Protein 2X9A (pdb70)

B-factor: mean 59.41, std 15.02, range [29.58, 120.72]

Foldseek 3Di:
DWFVVQQPDDKDWFKAFQWDDDPHWIWHDDPQFIWTFDDDWDADPVRRMITGIIGTGTGDD/DVVLLVVLVVQLVVLLVVQQPPLQVQAPWKWKKKFAADLQQATPDMGTPDIDPVNSVSSVRSNNPGDRHRRPDVVSCVVRRIDMDMRHGD/DWFVVQQPDDKDWFKDFQWDDDDPWIWHDDPQFIWTFDDDWDADPVRRMITGIIGTGTGHD/DVVLLVVLVVQLVVQLVVQQPPLCVQAPWKWKKKFAADQQGQTPDMGTDDIDPVNSVSSVRSNNRGDRGHRPDVVSCVVRRIDMDMRHGD

Radius of gyration: 19.0 Å; Cα contacts (8 Å, |Δi|>4): 738; chains: 4; bounding box: 44×40×50 Å

Structure (mmCIF, N/CA/C/O backbone):
data_2X9A
#
_entry.id   2X9A
#
_cell.length_a   94.515
_cell.length_b   94.515
_cell.length_c   132.111
_cell.angle_alpha   90.00
_cell.angle_beta   90.00
_cell.angle_gamma   120.00
#
_symmetry.space_group_name_H-M   'H 3'
#
loop_
_entity.id
_entity.type
_entity.pdbx_description
1 polymer 'ATTACHMENT PROTEIN G3P'
2 polymer 'MEMBRANE SPANNING PROTEIN, REQUIRED FOR OUTER MEMBRANE INTEGRITY'
3 water water
#
loop_
_atom_site.group_PDB
_atom_site.id
_atom_site.type_symbol
_atom_site.label_atom_id
_atom_site.label_alt_id
_atom_site.label_comp_id
_atom_site.label_asym_id
_atom_site.label_entity_id
_atom_site.label_seq_id
_atom_site.pdbx_PDB_ins_code
_atom_site.Cartn_x
_atom_site.Cartn_y
_atom_site.Cartn_z
_atom_site.occupancy
_atom_site.B_iso_or_equiv
_atom_site.auth_seq_id
_atom_site.auth_comp_id
_atom_site.auth_asym_id
_atom_site.auth_atom_id
_atom_site.pdbx_PDB_model_num
ATOM 1 N N . THR A 1 2 ? 10.763 8.229 1.678 1.00 90.79 2 THR A N 1
ATOM 2 C CA . THR A 1 2 ? 10.810 6.868 1.152 1.00 86.54 2 THR A CA 1
ATOM 3 C C . THR A 1 2 ? 10.537 5.840 2.253 1.00 81.29 2 THR A C 1
ATOM 4 O O . THR A 1 2 ? 11.286 5.747 3.222 1.00 83.49 2 THR A O 1
ATOM 8 N N . THR A 1 3 ? 9.463 5.071 2.103 1.00 73.18 3 THR A N 1
ATOM 9 C CA . THR A 1 3 ? 9.043 4.151 3.155 1.00 67.43 3 THR A CA 1
ATOM 10 C C . THR A 1 3 ? 9.827 2.857 3.095 1.00 69.37 3 THR A C 1
ATOM 11 O O . THR A 1 3 ? 10.563 2.605 2.137 1.00 69.75 3 THR A O 1
ATOM 15 N N . ASP A 1 4 ? 9.655 2.033 4.123 1.00 62.84 4 ASP A N 1
ATOM 16 C CA . ASP A 1 4 ? 10.173 0.680 4.094 1.00 64.98 4 ASP A CA 1
ATOM 17 C C . ASP A 1 4 ? 9.598 -0.064 2.894 1.00 65.01 4 ASP A C 1
ATOM 18 O O . ASP A 1 4 ? 10.328 -0.577 2.049 1.00 67.46 4 ASP A O 1
ATOM 23 N N . ALA A 1 5 ? 8.276 -0.103 2.824 1.00 65.18 5 ALA A N 1
ATOM 24 C CA . ALA A 1 5 ? 7.592 -0.863 1.793 1.00 68.61 5 ALA A CA 1
ATOM 25 C C . ALA A 1 5 ? 8.083 -0.478 0.407 1.00 69.75 5 ALA A C 1
ATOM 26 O O . ALA A 1 5 ? 8.266 -1.340 -0.455 1.00 71.27 5 ALA A O 1
ATOM 28 N N . GLU A 1 6 ? 8.299 0.813 0.194 1.00 64.77 6 GLU A N 1
ATOM 29 C CA . GLU A 1 6 ? 8.834 1.267 -1.080 1.00 70.49 6 GLU A CA 1
ATOM 30 C C . GLU A 1 6 ? 10.226 0.697 -1.309 1.00 68.54 6 GLU A C 1
ATOM 31 O O . GLU A 1 6 ? 10.515 0.187 -2.394 1.00 63.62 6 GLU A O 1
ATOM 37 N N . CYS A 1 7 ? 11.077 0.779 -0.287 1.00 63.67 7 CYS A N 1
ATOM 38 C CA . CYS A 1 7 ? 12.422 0.215 -0.371 1.00 62.76 7 CYS A CA 1
ATOM 39 C C . CYS A 1 7 ? 12.385 -1.262 -0.735 1.00 62.00 7 CYS A C 1
ATOM 40 O O . CYS A 1 7 ? 13.058 -1.696 -1.674 1.00 57.93 7 CYS A O 1
ATOM 43 N N . LEU A 1 8 ? 11.609 -2.032 0.026 1.00 59.30 8 LEU A N 1
ATOM 44 C CA . LEU A 1 8 ? 11.471 -3.463 -0.231 1.00 60.51 8 LEU A CA 1
ATOM 45 C C . LEU A 1 8 ? 11.153 -3.764 -1.703 1.00 65.94 8 LEU A C 1
ATOM 46 O O . LEU A 1 8 ? 11.615 -4.762 -2.261 1.00 64.30 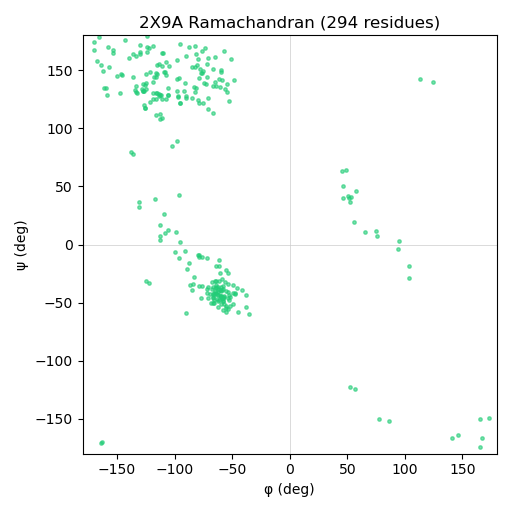8 LEU A O 1
ATOM 51 N N . SER A 1 9 ? 10.377 -2.889 -2.330 1.00 49.34 9 SER A N 1
ATOM 52 C CA . SER A 1 9 ? 9.948 -3.106 -3.699 1.00 64.18 9 SER A CA 1
ATOM 53 C C . SER A 1 9 ? 11.018 -2.767 -4.746 1.00 62.52 9 SER A C 1
ATOM 54 O O . SER A 1 9 ? 10.838 -3.077 -5.919 1.00 63.35 9 SER A O 1
ATOM 57 N N . LYS A 1 10 ? 12.108 -2.114 -4.346 1.00 55.54 10 LYS A N 1
ATOM 58 C CA . LYS A 1 10 ? 13.216 -1.889 -5.282 1.00 65.70 10 LYS A CA 1
ATOM 59 C C . LYS A 1 10 ? 13.968 -3.197 -5.567 1.00 63.60 10 LYS A C 1
ATOM 60 O O . LYS A 1 10 ? 13.921 -4.130 -4.763 1.00 65.58 10 LYS A O 1
ATOM 66 N N . PRO A 1 11 ? 14.644 -3.282 -6.728 1.00 63.51 11 PRO A N 1
ATOM 67 C CA . PRO A 1 11 ? 15.314 -4.532 -7.116 1.00 56.07 11 PRO A CA 1
ATOM 68 C C . PRO A 1 11 ? 16.636 -4.735 -6.392 1.00 58.47 11 PRO A C 1
ATOM 69 O O . PRO A 1 11 ? 17.306 -3.773 -6.010 1.00 57.87 11 PRO A O 1
ATOM 73 N N . ALA A 1 12 ? 16.989 -6.001 -6.210 1.00 53.10 12 ALA A N 1
ATOM 74 C CA . ALA A 1 12 ? 18.277 -6.400 -5.693 1.00 43.46 12 ALA A CA 1
ATOM 75 C C . ALA A 1 12 ? 19.282 -6.322 -6.834 1.00 48.51 12 ALA A C 1
ATOM 76 O O . ALA A 1 12 ? 18.896 -6.338 -7.998 1.00 50.85 12 ALA A O 1
ATOM 78 N N . PHE A 1 13 ? 20.569 -6.245 -6.509 1.00 46.55 13 PHE A N 1
ATOM 79 C CA . PHE A 1 13 ? 21.594 -6.149 -7.546 1.00 48.26 13 PHE A CA 1
ATOM 80 C C . PHE A 1 13 ? 22.935 -6.713 -7.081 1.00 48.12 13 PHE A C 1
ATOM 81 O O . PHE A 1 13 ? 23.154 -6.924 -5.890 1.00 53.56 13 PHE A O 1
ATOM 89 N N . ASP A 1 14 ? 23.825 -6.965 -8.031 1.00 43.71 14 ASP A N 1
ATOM 90 C CA . ASP A 1 14 ? 25.179 -7.401 -7.715 1.00 52.20 14 ASP A CA 1
ATOM 91 C C . ASP A 1 14 ? 26.134 -6.245 -7.985 1.00 53.37 14 ASP A C 1
ATOM 92 O O . ASP A 1 14 ? 26.143 -5.698 -9.087 1.00 54.81 14 ASP A O 1
ATOM 97 N N . GLY A 1 15 ? 26.928 -5.854 -6.991 1.00 42.91 15 GLY A N 1
ATOM 98 C CA . GLY A 1 15 ? 27.825 -4.731 -7.196 1.00 38.92 15 GLY A CA 1
ATOM 99 C C . GLY A 1 15 ? 28.382 -4.196 -5.903 1.00 51.97 15 GLY A C 1
ATOM 100 O O . GLY A 1 15 ? 28.153 -4.772 -4.839 1.00 55.50 15 GLY A O 1
ATOM 101 N N . THR A 1 16 ? 29.111 -3.087 -5.996 1.00 48.94 16 THR A N 1
ATOM 102 C CA . THR A 1 16 ? 29.791 -2.534 -4.833 1.00 45.82 16 THR A CA 1
ATOM 103 C C . THR A 1 16 ? 28.979 -1.422 -4.181 1.00 51.77 16 THR A C 1
ATOM 104 O O . THR A 1 16 ? 28.558 -0.473 -4.848 1.00 57.34 16 THR A O 1
ATOM 108 N N . LEU A 1 17 ? 28.746 -1.544 -2.880 1.00 41.05 17 LEU A N 1
ATOM 109 C CA . LEU A 1 17 ? 28.310 -0.386 -2.105 1.00 44.96 17 LEU A CA 1
ATOM 110 C C . LEU A 1 17 ? 29.453 -0.020 -1.183 1.00 50.20 17 LEU A C 1
ATOM 111 O O . LEU A 1 17 ? 30.282 -0.874 -0.824 1.00 50.63 17 LEU A O 1
ATOM 116 N N . SER A 1 18 ? 29.525 1.246 -0.806 1.00 45.31 18 SER A N 1
ATOM 117 C CA . SER A 1 18 ? 30.587 1.629 0.096 1.00 54.47 18 SER A CA 1
ATOM 118 C C . SER A 1 18 ? 29.990 2.280 1.317 1.00 50.43 18 SER A C 1
ATOM 119 O O . SER A 1 18 ? 28.771 2.390 1.415 1.00 50.15 18 SER A O 1
ATOM 122 N N . ASN A 1 19 ? 30.849 2.671 2.255 1.00 50.57 19 ASN A N 1
ATOM 123 C CA . ASN A 1 19 ? 30.421 3.082 3.591 1.00 48.34 19 ASN A CA 1
ATOM 124 C C . ASN A 1 19 ? 29.520 2.032 4.209 1.00 47.61 19 ASN A C 1
ATOM 125 O O . ASN A 1 19 ? 28.516 2.342 4.850 1.00 45.30 19 ASN A O 1
ATOM 130 N N . VAL A 1 20 ? 29.902 0.782 3.982 1.00 42.84 20 VAL A N 1
ATOM 131 C CA . VAL A 1 20 ? 29.246 -0.376 4.537 1.00 41.02 20 VAL A CA 1
ATOM 132 C C . VAL A 1 20 ? 29.558 -0.496 6.018 1.00 43.14 20 VAL A C 1
ATOM 133 O O . VAL A 1 20 ? 30.698 -0.300 6.429 1.00 41.44 20 VAL A O 1
ATOM 137 N N . TRP A 1 21 ? 28.553 -0.828 6.818 1.00 44.21 21 TRP A N 1
ATOM 138 C CA . TRP A 1 21 ? 28.757 -0.992 8.248 1.00 45.13 21 TRP A CA 1
ATOM 139 C C . TRP A 1 21 ? 28.295 -2.376 8.646 1.00 49.76 21 TRP A C 1
ATOM 140 O O . TRP A 1 21 ? 27.681 -3.088 7.857 1.00 52.69 21 TRP A O 1
ATOM 151 N N . LYS A 1 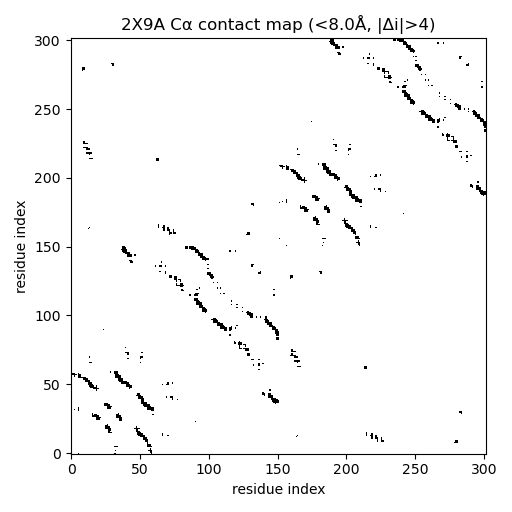22 ? 28.596 -2.758 9.878 1.00 50.46 22 LYS A N 1
ATOM 152 C CA . LYS A 1 22 ? 28.319 -4.104 10.330 1.00 42.71 22 LYS A CA 1
ATOM 153 C C . LYS A 1 22 ? 27.459 -4.057 11.600 1.00 47.18 22 LYS A C 1
ATOM 154 O O . LYS A 1 22 ? 27.717 -3.263 12.504 1.00 50.92 22 LYS A O 1
ATOM 160 N N . GLU A 1 23 ? 26.410 -4.879 11.623 1.00 43.37 23 GLU A N 1
ATOM 161 C CA . GLU A 1 23 ? 25.582 -5.120 12.801 1.00 47.28 23 GLU A CA 1
ATOM 162 C C . GLU A 1 23 ? 25.578 -6.627 12.956 1.00 53.55 23 GLU A C 1
ATOM 163 O O . GLU A 1 23 ? 25.154 -7.353 12.052 1.00 62.53 23 GLU A O 1
ATOM 169 N N . GLY A 1 24 ? 26.065 -7.107 14.087 1.00 50.57 24 GLY A N 1
ATOM 170 C CA . GLY A 1 24 ? 26.186 -8.534 14.298 1.00 54.87 24 GLY A CA 1
ATOM 171 C C . GLY A 1 24 ? 27.019 -9.164 13.208 1.00 58.49 24 GLY A C 1
ATOM 172 O O . GLY A 1 24 ? 28.142 -8.741 12.984 1.00 64.33 24 GLY A O 1
ATOM 173 N N . ASP A 1 25 ? 26.462 -10.163 12.530 1.00 65.77 25 ASP A N 1
ATOM 174 C CA . ASP A 1 25 ? 27.163 -10.897 11.480 1.00 66.70 25 ASP A CA 1
ATOM 175 C C . ASP A 1 25 ? 27.011 -10.224 10.143 1.00 66.80 25 ASP A C 1
ATOM 176 O O . ASP A 1 25 ? 27.745 -10.529 9.201 1.00 79.62 25 ASP A O 1
ATOM 181 N N . SER A 1 26 ? 26.046 -9.319 10.056 1.00 58.58 26 SER A N 1
ATOM 182 C CA . SER A 1 26 ? 25.582 -8.845 8.766 1.00 57.27 26 SER A CA 1
ATOM 183 C C . SER A 1 26 ? 26.071 -7.451 8.413 1.00 52.33 26 SER A C 1
ATOM 184 O O . SER A 1 26 ? 26.346 -6.641 9.290 1.00 61.83 26 SER A O 1
ATOM 187 N N . ARG A 1 27 ? 26.161 -7.184 7.115 1.00 46.59 27 ARG A N 1
ATOM 188 C CA . ARG A 1 27 ? 26.612 -5.890 6.605 1.00 48.17 27 ARG A CA 1
ATOM 189 C C . ARG A 1 27 ? 25.515 -5.157 5.824 1.00 45.10 27 ARG A C 1
ATOM 190 O O . ARG A 1 27 ? 24.713 -5.780 5.120 1.00 39.55 27 ARG A O 1
ATOM 198 N N . TYR A 1 28 ? 25.504 -3.830 5.960 1.00 40.12 28 TYR A N 1
ATOM 199 C CA . TYR A 1 28 ? 24.468 -2.966 5.405 1.00 41.15 28 TYR A CA 1
ATOM 200 C C . TYR A 1 28 ? 25.117 -1.740 4.766 1.00 47.53 28 TYR A C 1
ATOM 201 O O . TYR A 1 28 ? 26.290 -1.450 5.015 1.00 46.90 28 TYR A O 1
ATOM 210 N N . ALA A 1 29 ? 24.358 -1.021 3.944 1.00 43.20 29 ALA A N 1
ATOM 211 C CA . ALA A 1 29 ? 24.864 0.191 3.307 1.00 39.61 29 ALA A CA 1
ATOM 212 C C . ALA A 1 29 ? 23.705 1.019 2.801 1.00 42.54 29 ALA A C 1
ATOM 213 O O . ALA A 1 29 ? 22.658 0.468 2.455 1.00 45.70 29 ALA A O 1
ATOM 215 N N . ASN A 1 30 ? 23.879 2.340 2.779 1.00 38.59 30 ASN A N 1
ATOM 216 C CA . ASN A 1 30 ? 22.837 3.242 2.296 1.00 39.48 30 ASN A CA 1
ATOM 217 C C . ASN A 1 30 ? 22.857 3.379 0.789 1.00 44.88 30 ASN A C 1
ATOM 218 O O . ASN A 1 30 ? 23.916 3.532 0.194 1.00 46.40 30 ASN A O 1
ATOM 223 N N . PHE A 1 31 ? 21.679 3.318 0.175 1.00 46.19 31 PHE A N 1
ATOM 224 C CA . PHE A 1 31 ? 21.565 3.463 -1.268 1.00 43.79 31 PHE A CA 1
ATOM 225 C C . PHE A 1 31 ? 20.123 3.805 -1.609 1.00 48.25 31 PHE A C 1
ATOM 226 O O . PHE A 1 31 ? 19.191 3.197 -1.069 1.00 40.07 31 PHE A O 1
ATOM 234 N N . GLU A 1 32 ? 19.935 4.786 -2.489 1.00 54.08 32 GLU A N 1
ATOM 235 C CA . GLU A 1 32 ? 18.584 5.182 -2.897 1.00 54.59 32 GLU A CA 1
ATOM 236 C C . GLU A 1 32 ? 17.642 5.344 -1.697 1.00 56.07 32 GLU A C 1
ATOM 237 O O . GLU A 1 32 ? 16.548 4.783 -1.677 1.00 57.49 32 GLU A O 1
ATOM 243 N N . ASN A 1 33 ? 18.083 6.106 -0.699 1.00 60.91 33 ASN A N 1
ATOM 244 C CA . ASN A 1 33 ? 17.284 6.374 0.506 1.00 65.96 33 ASN A CA 1
ATOM 245 C C . ASN A 1 33 ? 16.838 5.107 1.225 1.00 61.02 33 ASN A C 1
ATOM 246 O O . ASN A 1 33 ? 15.897 5.123 2.029 1.00 53.00 33 ASN A O 1
ATOM 251 N N . CYS A 1 34 ? 17.525 4.008 0.929 1.00 48.42 34 CYS A N 1
ATOM 252 C CA . CYS A 1 34 ? 17.186 2.727 1.527 1.00 49.82 34 CYS A CA 1
ATOM 253 C C . CYS A 1 34 ? 18.414 2.069 2.111 1.00 47.63 34 CYS A C 1
ATOM 254 O O . CYS A 1 34 ? 19.544 2.449 1.809 1.00 49.30 34 CYS A O 1
ATOM 257 N N . ILE A 1 35 ? 18.190 1.074 2.955 1.00 51.31 35 ILE A N 1
ATOM 258 C CA . ILE A 1 35 ? 19.277 0.268 3.477 1.00 52.35 35 ILE A CA 1
ATOM 259 C C . ILE A 1 35 ? 19.247 -1.077 2.784 1.00 51.11 35 ILE A C 1
ATOM 260 O O . ILE A 1 35 ? 18.192 -1.705 2.717 1.00 43.54 35 ILE A O 1
ATOM 265 N N . TYR A 1 36 ? 20.401 -1.481 2.246 1.00 48.15 36 TYR A N 1
ATOM 266 C CA . TYR A 1 36 ? 20.571 -2.750 1.550 1.00 45.57 36 TYR A CA 1
ATOM 267 C C . TYR A 1 36 ? 21.414 -3.671 2.414 1.00 53.34 36 TYR A C 1
ATOM 268 O O . TYR A 1 36 ? 22.263 -3.217 3.175 1.00 54.69 36 TYR A O 1
ATOM 277 N N . GLU A 1 37 ? 21.164 -4.967 2.311 1.00 54.82 37 GLU A N 1
ATOM 278 C CA . GLU A 1 37 ? 21.922 -5.941 3.074 1.00 52.15 37 GLU A CA 1
ATOM 279 C C . GLU A 1 37 ? 22.675 -6.881 2.137 1.00 48.45 37 GLU A C 1
ATOM 280 O O . GLU A 1 37 ? 22.192 -7.227 1.063 1.00 50.90 37 GLU A O 1
ATOM 286 N N . LEU A 1 38 ? 23.868 -7.279 2.550 1.00 48.68 38 LEU A N 1
ATOM 287 C CA . LEU A 1 38 ? 24.732 -8.118 1.722 1.00 47.70 38 LEU A CA 1
ATOM 288 C C . LEU A 1 38 ? 24.488 -9.589 2.007 1.00 45.70 38 LEU A C 1
ATOM 289 O O . LEU A 1 38 ? 24.324 -9.987 3.156 1.00 42.74 38 LEU A O 1
ATOM 294 N N . SER A 1 39 ? 24.458 -10.405 0.964 1.00 47.67 39 SER A N 1
ATOM 295 C CA . SER A 1 39 ? 24.315 -11.844 1.154 1.00 47.29 39 SER A CA 1
ATOM 296 C C . SER A 1 39 ? 25.159 -12.583 0.131 1.00 45.02 39 SER A C 1
ATOM 297 O O . SER A 1 39 ? 25.753 -11.968 -0.736 1.00 51.37 39 SER A O 1
ATOM 300 N N . GLY A 1 40 ? 25.200 -13.907 0.227 1.00 49.16 40 GLY A N 1
ATOM 301 C CA . GLY A 1 40 ? 26.018 -14.696 -0.671 1.00 47.72 40 GLY A CA 1
ATOM 302 C C . GLY A 1 40 ? 27.486 -14.660 -0.283 1.00 46.51 40 GLY A C 1
ATOM 303 O O . GLY A 1 40 ? 27.841 -14.550 0.888 1.00 51.98 40 GLY A O 1
ATOM 304 N N . ILE A 1 41 ? 28.345 -14.784 -1.275 1.00 42.43 41 ILE A N 1
ATOM 305 C CA . ILE A 1 41 ? 29.749 -14.521 -1.082 1.00 46.46 41 ILE A CA 1
ATOM 306 C C . ILE A 1 41 ? 29.963 -13.047 -1.376 1.00 48.82 41 ILE A C 1
ATOM 307 O O . ILE A 1 41 ? 29.544 -12.561 -2.419 1.00 48.05 41 ILE A O 1
ATOM 312 N N . GLY A 1 42 ? 30.586 -12.327 -0.452 1.00 44.78 42 GLY A N 1
ATOM 313 C CA . GLY A 1 42 ? 30.892 -10.933 -0.701 1.00 45.06 42 GLY A CA 1
ATOM 314 C C . GLY A 1 42 ? 32.376 -10.688 -0.591 1.00 46.21 42 GLY A C 1
ATOM 315 O O . GLY A 1 42 ? 33.048 -11.363 0.187 1.00 56.77 42 GLY A O 1
ATOM 316 N N . ILE A 1 43 ? 32.885 -9.737 -1.368 1.00 40.11 43 ILE A N 1
ATOM 317 C CA . ILE A 1 43 ? 34.310 -9.413 -1.382 1.00 45.56 43 ILE A CA 1
ATOM 318 C C . ILE A 1 43 ? 34.472 -7.989 -0.886 1.00 47.01 43 ILE A C 1
ATOM 319 O O . ILE A 1 43 ? 33.799 -7.082 -1.380 1.00 41.74 43 ILE A O 1
ATOM 324 N N . GLY A 1 44 ? 35.370 -7.786 0.075 1.00 40.77 44 GLY A N 1
ATOM 325 C CA . GLY A 1 44 ? 35.533 -6.479 0.677 1.00 37.98 44 GLY A CA 1
ATOM 326 C C . GLY A 1 44 ? 36.795 -5.720 0.308 1.00 43.84 44 GLY A C 1
ATOM 327 O O . GLY A 1 44 ? 37.798 -6.303 -0.103 1.00 46.89 44 GLY A O 1
ATOM 328 N N . TYR A 1 45 ? 36.734 -4.401 0.458 1.00 53.13 45 TYR A N 1
ATOM 329 C CA . TYR A 1 45 ? 37.923 -3.559 0.378 1.00 58.16 45 TYR A CA 1
ATOM 330 C C . TYR A 1 45 ? 37.698 -2.177 0.983 1.00 53.38 45 TYR A C 1
ATOM 331 O O . TYR A 1 45 ? 36.681 -1.930 1.614 1.00 54.47 45 TYR A O 1
ATOM 340 N N . ASP A 1 46 ? 38.648 -1.277 0.769 1.00 59.47 46 ASP A N 1
ATOM 341 C CA . ASP A 1 46 ? 38.636 0.021 1.432 1.00 61.35 46 ASP A CA 1
ATOM 342 C C . ASP A 1 46 ? 38.400 -0.167 2.913 1.00 56.33 46 ASP A C 1
ATOM 343 O O . ASP A 1 46 ? 37.375 0.260 3.453 1.00 59.36 46 ASP A O 1
ATOM 348 N N . ASN A 1 47 ? 39.349 -0.822 3.567 1.00 52.21 47 ASN A N 1
ATOM 349 C CA . ASN A 1 47 ? 39.224 -1.083 4.988 1.00 59.93 47 ASN A CA 1
ATOM 350 C C . ASN A 1 47 ? 37.843 -1.606 5.361 1.00 53.89 47 ASN A C 1
ATOM 351 O O . ASN A 1 47 ? 37.261 -1.202 6.366 1.00 55.72 47 ASN A O 1
ATOM 356 N N . ASP A 1 48 ? 37.309 -2.478 4.518 1.00 41.47 48 ASP A N 1
ATOM 357 C CA . ASP A 1 48 ? 36.120 -3.231 4.865 1.00 49.18 48 ASP A CA 1
ATOM 358 C C . ASP A 1 48 ? 34.872 -2.377 4.804 1.00 49.33 48 ASP A C 1
ATOM 359 O O . ASP A 1 48 ? 33.812 -2.802 5.270 1.00 48.72 48 ASP A O 1
ATOM 364 N N . THR A 1 49 ? 34.999 -1.180 4.233 1.00 42.21 49 THR A N 1
ATOM 365 C CA . THR A 1 49 ? 33.853 -0.282 4.083 1.00 42.88 49 THR A CA 1
ATOM 366 C C . THR A 1 49 ? 33.266 -0.327 2.679 1.00 47.27 49 THR A C 1
ATOM 367 O O . THR A 1 49 ? 32.233 0.290 2.429 1.00 51.77 49 THR A O 1
ATOM 371 N N . SER A 1 50 ? 33.929 -1.041 1.769 1.00 43.89 50 SER A N 1
ATOM 372 C CA . SER A 1 50 ? 33.386 -1.286 0.433 1.00 43.92 50 SER A CA 1
ATOM 373 C C . SER A 1 50 ? 33.240 -2.785 0.161 1.00 45.75 50 SER A C 1
ATOM 374 O O . SER A 1 50 ? 34.208 -3.545 0.233 1.00 44.38 50 SER A O 1
ATOM 377 N N . TRP A 1 51 ? 32.022 -3.210 -0.148 1.00 43.66 51 TRP A N 1
ATOM 378 C CA . TRP A 1 51 ? 31.766 -4.625 -0.380 1.00 42.90 51 TRP A CA 1
ATOM 379 C C . TRP A 1 51 ? 31.069 -4.859 -1.710 1.00 44.82 51 TRP A C 1
ATOM 380 O O . TRP A 1 51 ? 30.104 -4.178 -2.055 1.00 45.27 51 TRP A O 1
ATOM 391 N N . ASN A 1 52 ? 31.600 -5.812 -2.460 1.00 39.67 52 ASN A N 1
ATOM 392 C CA . ASN A 1 52 ? 30.977 -6.306 -3.668 1.00 38.78 52 ASN A CA 1
ATOM 393 C C . ASN A 1 52 ? 30.190 -7.586 -3.408 1.00 40.06 52 ASN A C 1
ATOM 394 O O . ASN A 1 52 ? 30.724 -8.543 -2.859 1.00 44.95 52 ASN A O 1
ATOM 399 N N . GLY A 1 53 ? 28.928 -7.626 -3.812 1.00 39.55 53 GLY A N 1
ATOM 400 C CA . GLY A 1 53 ? 28.172 -8.853 -3.663 1.00 40.03 53 GLY A CA 1
ATOM 401 C C . GLY A 1 53 ? 26.710 -8.717 -4.013 1.00 49.42 53 GLY A C 1
ATOM 402 O O . GLY A 1 53 ? 26.341 -7.911 -4.880 1.00 51.83 53 GLY A O 1
ATOM 403 N N . HIS A 1 54 ? 25.867 -9.507 -3.352 1.00 42.14 54 HIS A N 1
ATOM 404 C CA . HIS A 1 54 ? 24.443 -9.390 -3.590 1.00 39.26 54 HIS A CA 1
ATOM 405 C C . HIS A 1 54 ? 23.819 -8.480 -2.549 1.00 46.18 54 HIS A C 1
ATOM 406 O O . HIS A 1 54 ? 23.911 -8.736 -1.349 1.00 51.76 54 HIS A O 1
ATOM 413 N N . TRP A 1 55 ? 23.182 -7.415 -3.026 1.00 42.29 55 TRP A N 1
ATOM 414 C CA . TRP A 1 55 ? 22.574 -6.422 -2.158 1.00 38.41 55 TRP A CA 1
ATOM 415 C C . TRP A 1 55 ? 21.074 -6.424 -2.302 1.00 45.65 55 TRP A C 1
ATOM 416 O O . TRP A 1 55 ? 20.531 -6.324 -3.413 1.00 49.52 55 TRP A O 1
ATOM 427 N N . THR A 1 56 ? 20.404 -6.525 -1.162 1.00 48.51 56 THR A N 1
ATOM 428 C CA . THR A 1 56 ? 18.961 -6.570 -1.135 1.00 49.32 56 THR A CA 1
ATOM 429 C C . THR A 1 56 ? 18.457 -5.515 -0.178 1.00 50.89 56 THR A C 1
ATOM 430 O O . THR A 1 56 ? 18.953 -5.419 0.932 1.00 56.76 56 THR A O 1
ATOM 434 N N . PRO A 1 57 ? 17.466 -4.714 -0.612 1.00 51.89 57 PRO A N 1
ATOM 435 C CA . PRO A 1 57 ? 16.821 -3.698 0.235 1.00 51.96 57 PRO A CA 1
ATOM 436 C C . PRO A 1 57 ? 16.087 -4.347 1.402 1.00 53.97 57 PRO A C 1
ATOM 437 O O . PRO A 1 57 ? 15.407 -5.365 1.220 1.00 61.10 57 PRO A O 1
ATOM 441 N N . VAL A 1 58 ? 16.232 -3.773 2.590 1.00 44.97 58 VAL A N 1
ATOM 442 C CA . VAL A 1 58 ? 15.575 -4.321 3.768 1.00 49.32 58 VAL A CA 1
ATOM 443 C C . VAL A 1 58 ? 14.704 -3.294 4.486 1.00 53.69 58 VAL A C 1
ATOM 444 O O . VAL A 1 58 ? 13.684 -3.653 5.070 1.00 61.42 58 VAL A O 1
ATOM 448 N N . ARG A 1 59 ? 15.098 -2.022 4.427 1.00 48.07 59 ARG A N 1
ATOM 449 C CA . ARG A 1 59 ? 14.312 -0.938 5.027 1.00 54.44 59 ARG A CA 1
ATOM 450 C C . ARG A 1 59 ? 14.783 0.473 4.662 1.00 48.52 59 ARG A C 1
ATOM 451 O O . ARG A 1 59 ? 15.787 0.655 4.007 1.00 51.33 59 ARG A O 1
ATOM 459 N N . ALA A 1 60 ? 14.025 1.471 5.081 1.00 51.11 60 ALA A N 1
ATOM 460 C CA . ALA A 1 60 ? 14.358 2.849 4.783 1.00 51.83 60 ALA A CA 1
ATOM 461 C C . ALA A 1 60 ? 15.576 3.261 5.589 1.00 51.78 60 ALA A C 1
ATOM 462 O O . ALA A 1 60 ? 15.906 2.621 6.575 1.00 60.89 60 ALA A O 1
ATOM 464 N N . ALA A 1 61 ? 16.244 4.323 5.163 1.00 55.47 61 ALA A N 1
ATOM 465 C CA . ALA A 1 61 ? 17.414 4.825 5.869 1.00 64.90 61 ALA A CA 1
ATOM 466 C C . ALA A 1 61 ? 17.123 5.184 7.336 1.00 74.03 61 ALA A C 1
ATOM 467 O O . ALA A 1 61 ? 15.966 5.282 7.742 1.00 74.20 61 ALA A O 1
ATOM 469 N N . ASP A 1 62 ? 18.187 5.385 8.114 1.00 79.10 62 ASP A N 1
ATOM 470 C CA . ASP A 1 62 ? 18.092 5.524 9.567 1.00 77.50 62 ASP A CA 1
ATOM 471 C C . ASP A 1 62 ? 17.757 4.181 10.234 1.00 73.95 62 ASP A C 1
ATOM 472 O O . ASP A 1 62 ? 18.507 3.194 10.124 1.00 67.60 62 ASP A O 1
ATOM 477 N N . SER B 2 39 ? 40.801 2.367 -11.414 1.00 80.51 332 SER B N 1
ATOM 478 C CA . SER B 2 39 ? 39.468 2.525 -11.992 1.00 83.63 332 SER B CA 1
ATOM 479 C C . SER B 2 39 ? 38.417 1.735 -11.228 1.00 75.99 332 SER B C 1
ATOM 480 O O . SER B 2 39 ? 38.620 0.564 -10.915 1.00 76.49 332 SER B O 1
ATOM 483 N N . GLY B 2 40 ? 37.281 2.372 -10.963 1.00 68.68 333 GLY B N 1
ATOM 484 C CA . GLY B 2 40 ? 36.220 1.769 -10.176 1.00 55.69 333 GLY B CA 1
ATOM 485 C C . GLY B 2 40 ? 35.525 0.598 -10.838 1.00 58.83 333 GLY B C 1
ATOM 486 O O . GLY B 2 40 ? 35.090 -0.321 -10.153 1.00 58.86 333 GLY B O 1
ATOM 487 N N . ALA B 2 41 ? 35.415 0.622 -12.166 1.00 64.78 334 ALA B N 1
ATOM 488 C CA . ALA B 2 41 ? 34.790 -0.485 -12.888 1.00 58.98 334 ALA B CA 1
ATOM 489 C C . ALA B 2 41 ? 35.682 -1.711 -12.871 1.00 58.85 334 ALA B C 1
ATOM 490 O O . ALA B 2 41 ? 35.212 -2.814 -12.613 1.00 63.67 334 ALA B O 1
ATOM 492 N N . ASP B 2 42 ? 36.965 -1.517 -13.154 1.00 61.67 335 ASP B N 1
ATOM 493 C CA . ASP B 2 42 ? 37.940 -2.606 -13.055 1.00 59.46 335 ASP B CA 1
ATOM 494 C C . ASP B 2 42 ? 37.933 -3.239 -11.676 1.00 61.75 335 ASP B C 1
ATOM 495 O O . ASP B 2 42 ? 38.058 -4.444 -11.543 1.00 65.44 335 ASP B O 1
ATOM 500 N N . ILE B 2 43 ? 37.807 -2.410 -10.648 1.00 60.55 336 ILE B N 1
ATOM 501 C CA . ILE B 2 43 ? 37.859 -2.892 -9.284 1.00 57.23 336 ILE B CA 1
ATOM 502 C C . ILE B 2 43 ? 36.649 -3.787 -9.022 1.00 53.06 336 ILE B C 1
ATOM 503 O O . ILE B 2 43 ? 36.781 -4.907 -8.501 1.00 50.44 336 ILE B O 1
ATOM 508 N N . ASN B 2 44 ? 35.480 -3.298 -9.406 1.00 48.75 337 ASN B N 1
ATOM 509 C CA . ASN B 2 44 ? 34.248 -4.045 -9.261 1.00 44.49 337 ASN B CA 1
ATOM 510 C C . ASN B 2 44 ? 34.167 -5.305 -10.129 1.00 44.91 337 ASN B C 1
ATOM 511 O O . ASN B 2 44 ? 33.678 -6.351 -9.680 1.00 45.55 337 ASN B O 1
ATOM 516 N N . ASN B 2 45 ? 34.621 -5.205 -11.378 1.00 38.61 338 ASN B N 1
ATOM 517 C CA . ASN B 2 45 ? 34.616 -6.368 -12.261 1.00 43.15 338 ASN B CA 1
ATOM 518 C C . ASN B 2 45 ? 35.538 -7.485 -11.748 1.00 49.22 338 ASN B C 1
ATOM 519 O O . ASN B 2 45 ? 35.219 -8.672 -11.853 1.00 47.25 338 ASN B O 1
ATOM 524 N N . TYR B 2 46 ? 36.677 -7.096 -11.182 1.00 43.32 339 TYR B N 1
ATOM 525 C CA . TYR B 2 46 ? 37.589 -8.066 -10.613 1.00 47.35 339 TYR B CA 1
ATOM 526 C C . TYR B 2 46 ? 37.003 -8.702 -9.362 1.00 48.90 339 TYR B C 1
ATOM 527 O O . TYR B 2 46 ? 37.117 -9.917 -9.174 1.00 43.65 339 TYR B O 1
ATOM 536 N N . ALA B 2 47 ? 36.385 -7.888 -8.506 1.00 48.32 340 ALA B N 1
ATOM 537 C CA . ALA B 2 47 ? 35.703 -8.424 -7.328 1.00 43.76 340 ALA B CA 1
ATOM 538 C C . ALA B 2 47 ? 34.726 -9.487 -7.772 1.00 40.33 340 ALA B C 1
ATOM 539 O O . ALA B 2 47 ? 34.670 -10.568 -7.204 1.00 46.59 340 ALA B O 1
ATOM 541 N N . GLY B 2 48 ? 33.972 -9.175 -8.818 1.00 41.62 341 GLY B N 1
ATOM 542 C CA . GLY B 2 48 ? 32.985 -10.088 -9.359 1.00 37.96 341 GLY B CA 1
ATOM 543 C C . GLY B 2 48 ? 33.565 -11.388 -9.863 1.00 48.69 341 GLY B C 1
ATOM 544 O O . GLY B 2 48 ? 32.908 -12.427 -9.816 1.00 56.73 341 GLY B O 1
ATOM 545 N N . GLN B 2 49 ? 34.799 -11.329 -10.352 1.00 51.38 342 GLN B N 1
ATOM 546 C CA . GLN B 2 49 ? 35.477 -12.521 -10.848 1.00 50.15 342 GLN B CA 1
ATOM 547 C C . GLN B 2 49 ? 36.033 -13.358 -9.718 1.00 47.97 342 GLN B C 1
ATOM 548 O O . GLN B 2 49 ? 36.045 -14.583 -9.799 1.00 50.50 342 GLN B O 1
ATOM 554 N N . ILE B 2 50 ? 36.507 -12.701 -8.667 1.00 40.63 343 ILE B N 1
ATOM 555 C CA . ILE B 2 50 ? 36.937 -13.434 -7.492 1.00 43.94 343 ILE B CA 1
ATOM 556 C C . ILE B 2 50 ? 35.756 -14.196 -6.903 1.00 49.34 343 ILE B C 1
ATOM 557 O O . ILE B 2 50 ? 35.849 -15.389 -6.599 1.00 54.58 343 ILE B O 1
ATOM 562 N N . LYS B 2 51 ? 34.646 -13.482 -6.755 1.00 39.16 344 LYS B N 1
ATOM 563 C CA . LYS B 2 51 ? 33.428 -14.016 -6.166 1.00 44.27 344 LYS B CA 1
ATOM 564 C C . LYS B 2 51 ? 32.914 -15.162 -7.007 1.00 50.05 344 LYS B C 1
ATOM 565 O O . LYS B 2 51 ? 32.459 -16.182 -6.487 1.00 54.27 344 LYS B O 1
ATOM 571 N N . SER B 2 52 ? 32.980 -14.998 -8.318 1.00 46.02 345 SER B N 1
ATOM 572 C CA . SER B 2 52 ? 32.445 -16.032 -9.183 1.00 47.35 345 SER B CA 1
ATOM 573 C C . SER B 2 52 ? 33.368 -17.252 -9.141 1.00 45.54 345 SER B C 1
ATOM 574 O O . SER B 2 52 ? 32.909 -18.395 -9.110 1.00 49.85 345 SER B O 1
ATOM 577 N N . ALA B 2 53 ? 34.673 -17.009 -9.090 1.00 37.61 346 ALA B N 1
ATOM 578 C CA . ALA B 2 53 ? 35.628 -18.105 -9.011 1.00 41.19 346 ALA B CA 1
ATOM 579 C C . ALA B 2 53 ? 35.402 -18.948 -7.759 1.00 46.20 346 ALA B C 1
ATOM 580 O O . ALA B 2 53 ? 35.430 -20.175 -7.812 1.00 44.89 346 ALA B O 1
ATOM 582 N N . ILE B 2 54 ? 35.187 -18.285 -6.630 1.00 48.47 347 ILE B N 1
ATOM 583 C CA . ILE B 2 54 ? 34.959 -18.998 -5.383 1.00 47.59 347 ILE B CA 1
ATOM 584 C C . ILE B 2 54 ? 33.585 -19.643 -5.407 1.00 47.36 347 ILE B C 1
ATOM 585 O O . ILE B 2 54 ? 33.420 -20.776 -4.986 1.00 52.24 347 ILE B O 1
ATOM 590 N N . GLU B 2 55 ? 32.600 -18.918 -5.912 1.00 46.00 348 GLU B N 1
ATOM 591 C CA . GLU B 2 55 ? 31.247 -19.446 -6.012 1.00 49.63 348 GLU B CA 1
ATOM 592 C C . GLU B 2 55 ? 31.253 -20.843 -6.614 1.00 58.03 348 GLU B C 1
ATOM 593 O O . GLU B 2 55 ? 30.538 -21.733 -6.159 1.00 70.56 348 GLU B O 1
ATOM 599 N N . SER B 2 56 ? 32.063 -21.044 -7.642 1.00 52.12 349 SER B N 1
ATOM 600 C CA . SER B 2 56 ? 32.005 -22.297 -8.383 1.00 61.33 349 SER B CA 1
ATOM 601 C C . SER B 2 56 ? 32.711 -23.481 -7.704 1.00 58.98 349 SER B C 1
ATOM 602 O O . SER B 2 56 ? 32.587 -24.611 -8.177 1.00 52.14 349 SER B O 1
ATOM 605 N N . LYS B 2 57 ? 33.454 -23.217 -6.624 1.00 53.63 350 LYS B N 1
ATOM 606 C CA . LYS B 2 57 ? 34.075 -24.277 -5.818 1.00 52.84 350 LYS B CA 1
ATOM 607 C C . LYS B 2 57 ? 33.353 -24.404 -4.487 1.00 51.02 350 LYS B C 1
ATOM 608 O O . LYS B 2 57 ? 33.814 -25.095 -3.584 1.00 50.30 350 LYS B O 1
ATOM 614 N N . PHE B 2 58 ? 32.224 -23.725 -4.362 1.00 46.17 351 PHE B N 1
ATOM 615 C CA . PHE B 2 58 ? 31.503 -23.681 -3.105 1.00 48.58 351 PHE B CA 1
ATOM 616 C C . PHE B 2 58 ? 30.216 -24.456 -3.245 1.00 53.87 351 PHE B C 1
ATOM 617 O O . PHE B 2 58 ? 29.282 -24.000 -3.895 1.00 54.54 351 PHE B O 1
ATOM 625 N N . TYR B 2 59 ? 30.147 -25.616 -2.606 1.00 60.80 352 TYR B N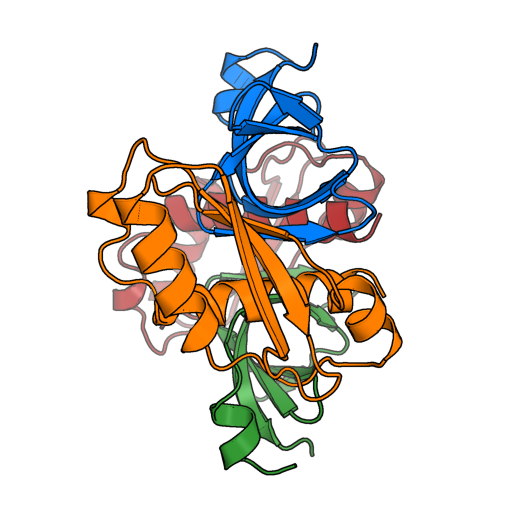 1
ATOM 626 C CA . TYR B 2 59 ? 29.182 -26.612 -3.051 1.00 71.59 352 TYR B CA 1
ATOM 627 C C . TYR B 2 59 ? 27.773 -26.649 -2.474 1.00 80.05 352 TYR B C 1
ATOM 628 O O . TYR B 2 59 ? 26.807 -26.533 -3.231 1.00 91.34 352 TYR B O 1
ATOM 637 N N . ASP B 2 60 ? 27.622 -26.816 -1.170 1.00 78.55 353 ASP B N 1
ATOM 638 C CA . ASP B 2 60 ? 26.261 -26.973 -0.650 1.00 84.44 353 ASP B CA 1
ATOM 639 C C . ASP B 2 60 ? 25.690 -25.661 -0.136 1.00 80.61 353 ASP B C 1
ATOM 640 O O . ASP B 2 60 ? 25.037 -25.624 0.905 1.00 80.98 353 ASP B O 1
ATOM 645 N N . ALA B 2 61 ? 25.927 -24.597 -0.894 1.00 72.63 354 ALA B N 1
ATOM 646 C CA . ALA B 2 61 ? 25.571 -23.248 -0.477 1.00 73.30 354 ALA B CA 1
ATOM 647 C C . ALA B 2 61 ? 24.240 -23.176 0.269 1.00 77.75 354 ALA B C 1
ATOM 648 O O . ALA B 2 61 ? 24.184 -22.660 1.375 1.00 74.75 354 ALA B O 1
ATOM 650 N N . SER B 2 62 ? 23.180 -23.706 -0.332 1.00 86.50 355 SER B N 1
ATOM 651 C CA . SER B 2 62 ? 21.845 -23.646 0.269 1.00 97.38 355 SER B CA 1
ATOM 652 C C . SER B 2 62 ? 21.779 -24.321 1.644 1.00 96.55 355 SER B C 1
ATOM 653 O O . SER B 2 62 ? 21.069 -23.857 2.537 1.00 101.27 355 SER B O 1
ATOM 656 N N . SER B 2 63 ? 22.520 -25.415 1.805 1.00 89.21 356 SER B N 1
ATOM 657 C CA . SER B 2 63 ? 22.497 -26.196 3.038 1.00 85.04 356 SER B CA 1
ATOM 658 C C . SER B 2 63 ? 23.021 -25.409 4.240 1.00 78.43 356 SER B C 1
ATOM 659 O O . SER B 2 63 ? 22.765 -25.771 5.391 1.00 76.44 356 SER B O 1
ATOM 662 N N . TYR B 2 64 ? 23.757 -24.337 3.972 1.00 76.32 357 TYR B N 1
ATOM 663 C CA . TYR B 2 64 ? 24.333 -23.523 5.040 1.00 78.37 357 TYR B CA 1
ATOM 664 C C . TYR B 2 64 ? 23.510 -22.284 5.340 1.00 82.58 357 TYR B C 1
ATOM 665 O O . TYR B 2 64 ? 23.969 -21.396 6.056 1.00 82.67 357 TYR B O 1
ATOM 674 N N . ALA B 2 65 ? 22.303 -22.216 4.785 1.00 86.14 358 ALA B N 1
ATOM 675 C CA . ALA B 2 65 ? 21.464 -21.033 4.950 1.00 84.73 358 ALA B CA 1
ATOM 676 C C . ALA B 2 65 ? 21.279 -20.690 6.431 1.00 85.50 358 ALA B C 1
ATOM 677 O O . ALA B 2 65 ? 20.964 -21.558 7.250 1.00 90.19 358 ALA B O 1
ATOM 679 N N . GLY B 2 66 ? 21.490 -19.422 6.769 1.00 72.75 359 GLY B N 1
ATOM 680 C CA . GLY B 2 66 ? 21.411 -18.989 8.148 1.00 72.17 359 GLY B CA 1
ATOM 681 C C . GLY B 2 66 ? 22.780 -18.771 8.765 1.00 74.70 359 GLY B C 1
ATOM 682 O O . GLY B 2 66 ? 22.941 -17.936 9.655 1.00 78.84 359 GLY B O 1
ATOM 683 N N . LYS B 2 67 ? 23.775 -19.510 8.289 1.00 73.63 360 LYS B N 1
ATOM 684 C CA . LYS B 2 67 ? 25.104 -19.433 8.880 1.00 72.90 360 LYS B CA 1
ATOM 685 C C . LYS B 2 67 ? 25.917 -18.321 8.242 1.00 71.64 360 LYS B C 1
ATOM 686 O O . LYS B 2 67 ? 25.517 -17.737 7.234 1.00 73.37 360 LYS B O 1
ATOM 692 N N . THR B 2 68 ? 27.065 -18.035 8.844 1.00 71.56 361 THR B N 1
ATOM 693 C CA . THR B 2 68 ? 27.950 -16.987 8.371 1.00 64.49 361 THR B CA 1
ATOM 694 C C . THR B 2 68 ? 29.391 -17.368 8.630 1.00 61.97 361 THR B C 1
ATOM 695 O O . THR B 2 68 ? 29.702 -18.035 9.618 1.00 61.43 361 THR B O 1
ATOM 699 N N . CYS B 2 69 ? 30.265 -16.937 7.728 1.00 59.18 362 CYS B N 1
ATOM 700 C CA . CYS B 2 69 ? 31.695 -17.030 7.947 1.00 56.03 362 CYS B CA 1
ATOM 701 C C . CYS B 2 69 ? 32.378 -15.846 7.308 1.00 51.90 362 CYS B C 1
ATOM 702 O O . CYS B 2 69 ? 31.938 -15.363 6.266 1.00 57.04 362 CYS B O 1
ATOM 705 N N . THR B 2 70 ? 33.447 -15.382 7.945 1.00 46.63 363 THR B N 1
ATOM 706 C CA . THR B 2 70 ? 34.270 -14.320 7.402 1.00 49.65 363 THR B CA 1
ATOM 707 C C . THR B 2 70 ? 35.688 -14.832 7.343 1.00 60.92 363 THR B C 1
ATOM 708 O O . THR B 2 70 ? 36.151 -15.500 8.265 1.00 67.73 363 THR B O 1
ATOM 712 N N . LEU B 2 71 ? 36.367 -14.514 6.250 1.00 58.35 364 LEU B N 1
ATOM 713 C CA . LEU B 2 71 ? 37.715 -14.997 5.994 1.00 56.66 364 LEU B CA 1
ATOM 714 C C . LEU B 2 71 ? 38.576 -13.832 5.535 1.00 55.62 364 LEU B C 1
ATOM 715 O O . LEU B 2 71 ? 38.067 -12.787 5.119 1.00 50.84 364 LEU B O 1
ATOM 720 N N . ARG B 2 72 ? 39.885 -14.002 5.606 1.00 50.16 365 ARG B N 1
ATOM 721 C CA . ARG B 2 72 ? 40.766 -13.034 4.987 1.00 48.54 365 ARG B CA 1
ATOM 722 C C . ARG B 2 72 ? 41.839 -13.738 4.180 1.00 51.25 365 ARG B C 1
ATOM 723 O O . ARG B 2 72 ? 42.412 -14.738 4.618 1.00 56.85 365 ARG B O 1
ATOM 731 N N . ILE B 2 73 ? 42.093 -13.229 2.985 1.00 47.55 366 ILE B N 1
ATOM 732 C CA . ILE B 2 73 ? 43.051 -13.863 2.093 1.00 53.48 366 ILE B CA 1
ATOM 733 C C . ILE B 2 73 ? 44.292 -13.002 1.949 1.00 58.48 366 ILE B C 1
ATOM 734 O O . ILE B 2 73 ? 44.295 -11.831 2.327 1.00 57.86 366 ILE B O 1
ATOM 739 N N . LYS B 2 74 ? 45.346 -13.609 1.415 1.00 60.33 367 LYS B N 1
ATOM 740 C CA . LYS B 2 74 ? 46.531 -12.901 0.991 1.00 63.05 367 LYS B CA 1
ATOM 741 C C . LYS B 2 74 ? 46.706 -13.313 -0.440 1.00 56.97 367 LYS B C 1
ATOM 742 O O . LYS B 2 74 ? 46.934 -14.492 -0.721 1.00 53.57 367 LYS B O 1
ATOM 748 N N . LEU B 2 75 ? 46.626 -12.344 -1.343 1.00 54.85 368 LEU B N 1
ATOM 749 C CA . LEU B 2 75 ? 46.712 -12.633 -2.767 1.00 52.40 368 LEU B CA 1
ATOM 750 C C . LEU B 2 75 ? 48.104 -12.440 -3.354 1.00 55.72 368 LEU B C 1
ATOM 751 O O . LEU B 2 75 ? 48.825 -11.515 -2.987 1.00 63.13 368 LEU B O 1
ATOM 756 N N . ALA B 2 76 ? 48.477 -13.306 -4.285 1.00 51.21 369 ALA B N 1
ATOM 757 C CA . ALA B 2 76 ? 49.628 -13.016 -5.129 1.00 55.73 369 ALA B CA 1
ATOM 758 C C . ALA B 2 76 ? 49.213 -12.101 -6.281 1.00 56.22 369 ALA B C 1
ATOM 759 O O . ALA B 2 76 ? 48.061 -12.125 -6.710 1.00 58.39 369 ALA B O 1
ATOM 761 N N . PRO B 2 77 ? 50.154 -11.304 -6.807 1.00 61.15 370 PRO B N 1
ATOM 762 C CA . PRO B 2 77 ? 49.893 -10.525 -8.023 1.00 59.42 370 PRO B CA 1
ATOM 763 C C . PRO B 2 77 ? 49.583 -11.467 -9.182 1.00 60.43 370 PRO B C 1
ATOM 764 O O . PRO B 2 77 ? 49.123 -11.059 -10.246 1.00 61.71 370 PRO B O 1
ATOM 768 N N . ASP B 2 78 ? 49.879 -12.737 -8.952 1.00 64.18 371 ASP B N 1
ATOM 769 C CA . ASP B 2 78 ? 49.522 -13.839 -9.832 1.00 66.42 371 ASP B CA 1
ATOM 770 C C . ASP B 2 78 ? 47.990 -13.963 -9.886 1.00 62.90 371 ASP B C 1
ATOM 771 O O . ASP B 2 78 ? 47.419 -14.359 -10.903 1.00 60.88 371 ASP B O 1
ATOM 776 N N . GLY B 2 79 ? 47.329 -13.618 -8.783 1.00 50.78 372 GLY B N 1
ATOM 777 C CA . GLY B 2 79 ? 45.939 -13.998 -8.575 1.00 52.58 372 GLY B CA 1
ATOM 778 C C . GLY B 2 79 ? 45.820 -15.302 -7.784 1.00 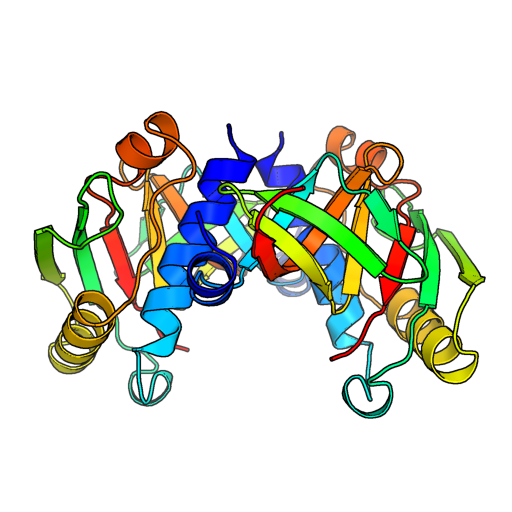59.45 372 GLY B C 1
ATOM 779 O O . GLY B 2 79 ? 44.721 -15.752 -7.455 1.00 63.07 372 GLY B O 1
ATOM 780 N N . MET B 2 80 ? 46.961 -15.914 -7.480 1.00 59.70 373 MET B N 1
ATOM 781 C CA . MET B 2 80 ? 46.992 -17.098 -6.629 1.00 65.01 373 MET B CA 1
ATOM 782 C C . MET B 2 80 ? 46.833 -16.733 -5.160 1.00 63.45 373 MET B C 1
ATOM 783 O O . MET B 2 80 ? 47.289 -15.680 -4.700 1.00 59.71 373 MET B O 1
ATOM 788 N N . LEU B 2 81 ? 46.197 -17.633 -4.428 1.00 60.39 374 LEU B N 1
ATOM 789 C CA . LEU B 2 81 ? 46.021 -17.474 -3.005 1.00 60.27 374 LEU B CA 1
ATOM 790 C C . LEU B 2 81 ? 47.341 -17.768 -2.296 1.00 56.85 374 LEU B C 1
ATOM 791 O O . LEU B 2 81 ? 47.904 -18.852 -2.432 1.00 55.40 374 LEU B O 1
ATOM 796 N N . LEU B 2 82 ? 47.839 -16.794 -1.549 1.00 56.22 375 LEU B N 1
ATOM 797 C CA . LEU B 2 82 ? 49.067 -16.976 -0.789 1.00 62.74 375 LEU B CA 1
ATOM 798 C C . LEU B 2 82 ? 48.710 -17.577 0.545 1.00 61.11 375 LEU B C 1
ATOM 799 O O . LEU B 2 82 ? 49.452 -18.381 1.105 1.00 61.35 375 LEU B O 1
ATOM 804 N N . ASP B 2 83 ? 47.550 -17.178 1.052 1.00 59.82 376 ASP B N 1
ATOM 805 C CA . ASP B 2 83 ? 47.161 -17.529 2.402 1.00 60.86 376 ASP B CA 1
ATOM 806 C C . ASP B 2 83 ? 45.691 -17.216 2.600 1.00 60.38 376 ASP B C 1
ATOM 807 O O . ASP B 2 83 ? 45.128 -16.397 1.883 1.00 59.42 376 ASP B O 1
ATOM 812 N N . ILE B 2 84 ? 45.076 -17.864 3.579 1.00 62.60 377 ILE B N 1
ATOM 813 C CA . ILE B 2 84 ? 43.685 -17.604 3.913 1.00 64.96 377 ILE B CA 1
ATOM 814 C C . ILE B 2 84 ? 43.415 -18.054 5.341 1.00 70.80 377 ILE B C 1
ATOM 815 O O . ILE B 2 84 ? 43.734 -19.174 5.715 1.00 68.29 377 ILE B O 1
ATOM 820 N N . LYS B 2 85 ? 42.836 -17.173 6.146 1.00 73.64 378 LYS B N 1
ATOM 821 C CA . LYS B 2 85 ? 42.629 -17.479 7.554 1.00 82.34 378 LYS B CA 1
ATOM 822 C C . LYS B 2 85 ? 41.203 -17.125 7.969 1.00 78.20 378 LYS B C 1
ATOM 823 O O . LYS B 2 85 ? 40.730 -16.031 7.693 1.00 80.09 378 LYS B O 1
ATOM 829 N N . PRO B 2 86 ? 40.513 -18.064 8.629 1.00 74.92 379 PRO B N 1
ATOM 830 C CA . PRO B 2 86 ? 39.123 -17.883 9.055 1.00 72.31 379 PRO B CA 1
ATOM 831 C C . PRO B 2 86 ? 39.077 -16.884 10.190 1.00 73.30 379 PRO B C 1
ATOM 832 O O . PRO B 2 86 ? 39.777 -17.077 11.177 1.00 85.59 379 PRO B O 1
ATOM 836 N N . GLU B 2 87 ? 38.272 -15.839 10.058 1.00 65.30 380 GLU B N 1
ATOM 837 C CA . GLU B 2 87 ? 38.187 -14.829 11.096 1.00 69.07 380 GLU B CA 1
ATOM 838 C C . GLU B 2 87 ? 36.857 -14.879 11.850 1.00 70.24 380 GLU B C 1
ATOM 839 O O . GLU B 2 87 ? 36.417 -13.882 12.395 1.00 75.28 380 GLU B O 1
ATOM 845 N N . GLY B 2 88 ? 36.219 -16.041 11.883 1.00 69.07 381 GLY B N 1
ATOM 846 C CA . GLY B 2 88 ? 35.028 -16.211 12.691 1.00 68.23 381 GLY B CA 1
ATOM 847 C C . GLY B 2 88 ? 33.803 -16.698 11.942 1.00 69.17 381 GLY B C 1
ATOM 848 O O . GLY B 2 88 ? 33.542 -16.273 10.815 1.00 63.84 381 GLY B O 1
ATOM 849 N N . GLY B 2 89 ? 33.046 -17.594 12.575 1.00 67.43 382 GLY B N 1
ATOM 850 C CA . GLY B 2 89 ? 31.763 -18.005 12.038 1.00 63.48 382 GLY B CA 1
ATOM 851 C C . GLY B 2 89 ? 31.416 -19.453 12.307 1.00 67.74 382 GLY B C 1
ATOM 852 O O . GLY B 2 89 ? 32.014 -20.107 13.157 1.00 71.91 382 GLY B O 1
ATOM 853 N N . ASP B 2 90 ? 30.437 -19.953 11.564 1.00 66.36 383 ASP B N 1
ATOM 854 C CA . ASP B 2 90 ? 29.968 -21.324 11.709 1.00 67.35 383 ASP B CA 1
ATOM 855 C C . ASP B 2 90 ? 31.010 -22.313 11.190 1.00 70.94 383 ASP B C 1
ATOM 856 O O . ASP B 2 90 ? 31.325 -22.317 10.007 1.00 75.95 383 ASP B O 1
ATOM 861 N N . PRO B 2 91 ? 31.547 -23.154 12.078 1.00 74.34 384 PRO B N 1
ATOM 862 C CA . PRO B 2 91 ? 32.515 -24.216 11.773 1.00 73.89 384 PRO B CA 1
ATOM 863 C C . PRO B 2 91 ? 32.304 -24.891 10.418 1.00 77.17 384 PRO B C 1
ATOM 864 O O . PRO B 2 91 ? 33.200 -24.882 9.570 1.00 77.09 384 PRO B O 1
ATOM 868 N N . ALA B 2 92 ? 31.135 -25.494 10.233 1.00 83.43 385 ALA B N 1
ATOM 869 C CA . ALA B 2 92 ? 30.808 -26.174 8.983 1.00 84.21 385 ALA B CA 1
ATOM 870 C C . ALA B 2 92 ? 30.950 -25.263 7.755 1.00 78.03 385 ALA B C 1
ATOM 871 O O . ALA B 2 92 ? 31.700 -25.572 6.826 1.00 74.29 385 ALA B O 1
ATOM 873 N N . LEU B 2 93 ? 30.222 -24.149 7.755 1.00 69.61 386 LEU B N 1
ATOM 874 C CA . LEU B 2 93 ? 30.277 -23.201 6.646 1.00 64.23 386 LEU B CA 1
ATOM 875 C C . LEU B 2 93 ? 31.695 -22.707 6.414 1.00 65.04 386 LEU B C 1
ATOM 876 O O . LEU B 2 93 ? 32.146 -22.636 5.267 1.00 60.27 386 LEU B O 1
ATOM 881 N N . CYS B 2 94 ? 32.390 -22.363 7.501 1.00 64.47 387 CYS B N 1
ATOM 882 C CA . CYS B 2 94 ? 33.763 -21.853 7.417 1.00 59.75 387 CYS B CA 1
ATOM 883 C C . CYS B 2 94 ? 34.680 -22.859 6.733 1.00 63.19 387 CYS B C 1
ATOM 884 O O . CYS B 2 94 ? 35.552 -22.490 5.958 1.00 65.54 387 CYS B O 1
ATOM 887 N N . GLN B 2 95 ? 34.464 -24.132 7.032 1.00 57.73 388 GLN B N 1
ATOM 888 C CA . GLN B 2 95 ? 35.241 -25.204 6.463 1.00 64.83 388 GLN B CA 1
ATOM 889 C C . GLN B 2 95 ? 35.053 -25.230 4.952 1.00 67.19 388 GLN B C 1
ATOM 890 O O . GLN B 2 95 ? 36.016 -25.198 4.180 1.00 67.45 388 GLN B O 1
ATOM 896 N N . ALA B 2 96 ? 33.798 -25.291 4.531 1.00 63.20 389 ALA B N 1
ATOM 897 C CA . ALA B 2 96 ? 33.467 -25.287 3.112 1.00 60.44 389 ALA B CA 1
ATOM 898 C C . ALA B 2 96 ? 34.034 -24.049 2.429 1.00 57.79 389 ALA B C 1
ATOM 899 O O . ALA B 2 96 ? 34.598 -24.139 1.336 1.00 57.32 389 ALA B O 1
ATOM 901 N N . ALA B 2 97 ? 33.872 -22.898 3.081 1.00 56.61 390 ALA B N 1
ATOM 902 C CA . ALA B 2 97 ? 34.341 -21.629 2.529 1.00 56.86 390 ALA B CA 1
ATOM 903 C C . ALA B 2 97 ? 35.856 -21.648 2.273 1.00 57.11 390 ALA B C 1
ATOM 904 O O . ALA B 2 97 ? 36.319 -21.234 1.203 1.00 55.43 390 ALA B O 1
ATOM 906 N N . LEU B 2 98 ? 36.615 -22.141 3.252 1.00 57.61 391 LEU B N 1
ATOM 907 C CA . LEU B 2 98 ? 38.054 -22.360 3.097 1.00 59.62 391 LEU B CA 1
ATOM 908 C C . LEU B 2 98 ? 38.377 -23.201 1.869 1.00 57.98 391 LEU B C 1
ATOM 909 O O . LEU B 2 98 ? 39.315 -22.905 1.125 1.00 59.43 391 LEU B O 1
ATOM 914 N N . ALA B 2 99 ? 37.600 -24.258 1.666 1.00 54.96 392 ALA B N 1
ATOM 915 C CA . ALA B 2 99 ? 37.852 -25.171 0.562 1.00 54.83 392 ALA B CA 1
ATOM 916 C C . ALA B 2 99 ? 37.565 -24.468 -0.750 1.00 51.07 392 ALA B C 1
ATOM 917 O O . ALA B 2 99 ? 38.390 -24.467 -1.665 1.00 47.03 392 ALA B O 1
ATOM 919 N N . ALA B 2 100 ? 36.388 -23.857 -0.832 1.00 45.23 393 ALA B N 1
ATOM 920 C CA . ALA B 2 100 ? 36.010 -23.136 -2.035 1.00 48.91 393 ALA B CA 1
ATOM 921 C C . ALA B 2 100 ? 37.135 -22.206 -2.449 1.00 52.08 393 ALA B C 1
ATOM 922 O O . ALA B 2 100 ? 37.582 -22.235 -3.592 1.00 55.16 393 ALA B O 1
ATOM 924 N N . ALA B 2 101 ? 37.602 -21.403 -1.499 1.00 52.38 394 ALA B N 1
ATOM 925 C CA . ALA B 2 101 ? 38.592 -20.364 -1.777 1.00 52.20 394 ALA B CA 1
ATOM 926 C C . ALA B 2 101 ? 39.931 -20.940 -2.182 1.00 53.56 394 ALA B C 1
ATOM 927 O O . ALA B 2 101 ? 40.569 -20.442 -3.120 1.00 50.94 394 ALA B O 1
ATOM 929 N N . LYS B 2 102 ? 40.355 -21.987 -1.472 1.00 48.24 395 LYS B N 1
ATOM 930 C CA . LYS B 2 102 ? 41.641 -22.604 -1.744 1.00 55.86 395 LYS B CA 1
ATOM 931 C C . LYS B 2 102 ? 41.623 -23.217 -3.141 1.00 56.55 395 LYS B C 1
ATOM 932 O O . LYS B 2 102 ? 42.638 -23.243 -3.830 1.00 63.68 395 LYS B O 1
ATOM 938 N N . LEU B 2 103 ? 40.451 -23.679 -3.563 1.00 56.71 396 LEU B N 1
ATOM 939 C CA . LEU B 2 103 ? 40.295 -24.368 -4.841 1.00 57.02 396 LEU B CA 1
ATOM 940 C C . LEU B 2 103 ? 39.995 -23.410 -5.979 1.00 56.97 396 LEU B C 1
ATOM 941 O O . LEU B 2 103 ? 40.203 -23.739 -7.145 1.00 63.82 396 LEU B O 1
ATOM 946 N N . ALA B 2 104 ? 39.493 -22.230 -5.642 1.00 50.09 397 ALA B N 1
ATOM 947 C CA . ALA B 2 104 ? 39.057 -21.280 -6.659 1.00 48.40 397 ALA B CA 1
ATOM 948 C C . ALA B 2 104 ? 40.182 -20.905 -7.608 1.00 48.62 397 ALA B C 1
ATOM 949 O O . ALA B 2 104 ? 41.334 -20.750 -7.208 1.00 51.06 397 ALA B O 1
ATOM 951 N N . LYS B 2 105 ? 39.846 -20.758 -8.877 1.00 51.88 398 LYS B N 1
ATOM 952 C CA . LYS B 2 105 ? 40.841 -20.317 -9.841 1.00 55.57 398 LYS B CA 1
ATOM 953 C C . LYS B 2 105 ? 40.677 -18.817 -10.040 1.00 51.46 398 LYS B C 1
ATOM 954 O O . LYS B 2 105 ? 39.928 -18.370 -10.904 1.00 51.95 398 LYS B O 1
ATOM 960 N N . ILE B 2 106 ? 41.365 -18.045 -9.212 1.00 48.80 399 ILE B N 1
ATOM 961 C CA . ILE B 2 106 ? 41.254 -16.597 -9.246 1.00 48.36 399 ILE B CA 1
ATOM 962 C C . ILE B 2 106 ? 42.198 -16.063 -10.297 1.00 47.24 399 ILE B C 1
ATOM 963 O O . ILE B 2 106 ? 43.381 -16.366 -10.280 1.00 44.16 399 ILE B O 1
ATOM 968 N N . PRO B 2 107 ? 41.679 -15.262 -11.226 1.00 45.47 400 PRO B N 1
ATOM 969 C CA . PRO B 2 107 ? 42.537 -14.818 -12.322 1.00 40.53 400 PRO B CA 1
ATOM 970 C C . PRO B 2 107 ? 43.493 -13.719 -11.880 1.00 50.88 400 PRO B C 1
ATOM 971 O O . PRO B 2 107 ? 43.337 -13.128 -10.816 1.00 53.82 400 PRO B O 1
ATOM 975 N N . LYS B 2 108 ? 44.485 -13.462 -12.720 1.00 49.93 401 LYS B N 1
ATOM 976 C CA . LYS B 2 108 ? 45.402 -12.365 -12.530 1.00 49.74 401 LYS B CA 1
ATOM 977 C C . LYS B 2 108 ? 44.632 -11.044 -12.538 1.00 56.09 401 LYS B C 1
ATOM 978 O O . LYS B 2 108 ? 43.760 -10.840 -13.381 1.00 54.95 401 LYS B O 1
ATOM 984 N N . PRO B 2 109 ? 44.942 -10.142 -11.591 1.00 55.89 402 PRO B N 1
ATOM 985 C CA . PRO B 2 109 ? 44.307 -8.825 -11.622 1.00 53.47 402 PRO B CA 1
ATOM 986 C C . PRO B 2 109 ? 44.617 -8.101 -12.921 1.00 52.33 402 PRO B C 1
ATOM 987 O O . PRO B 2 109 ? 45.674 -8.323 -13.499 1.00 54.33 402 PRO B O 1
ATOM 991 N N . PRO B 2 110 ? 43.691 -7.240 -13.367 1.00 49.42 403 PRO B N 1
ATOM 992 C CA . PRO B 2 110 ? 43.806 -6.365 -14.538 1.00 49.15 403 PRO B CA 1
ATOM 993 C C . PRO B 2 110 ? 44.985 -5.404 -14.435 1.00 57.20 403 PRO B C 1
ATOM 994 O O . PRO B 2 110 ? 45.528 -5.001 -15.456 1.00 58.04 403 PRO B O 1
ATOM 998 N N . SER B 2 111 ? 45.355 -5.011 -13.221 1.00 63.28 404 SER B N 1
ATOM 999 C CA . SER B 2 111 ? 46.474 -4.093 -13.031 1.00 60.23 404 SER B CA 1
ATOM 1000 C C . SER B 2 111 ? 47.004 -4.248 -11.625 1.00 63.72 404 SER B C 1
ATOM 1001 O O . SER B 2 111 ? 46.376 -4.901 -10.784 1.00 59.99 404 SER B O 1
ATOM 1004 N N . GLN B 2 112 ? 48.153 -3.635 -11.368 1.00 71.79 405 GLN B N 1
ATOM 1005 C CA . GLN B 2 112 ? 48.752 -3.657 -10.042 1.00 77.75 405 GLN B CA 1
ATOM 1006 C C . GLN B 2 112 ? 47.868 -2.851 -9.118 1.00 70.82 405 GLN B C 1
ATOM 1007 O O . GLN B 2 112 ? 47.663 -3.210 -7.958 1.00 72.98 405 GLN B O 1
ATOM 1013 N N . ALA B 2 113 ? 47.343 -1.756 -9.653 1.00 60.94 406 ALA B N 1
ATOM 1014 C CA . ALA B 2 113 ? 46.446 -0.896 -8.901 1.00 61.15 406 ALA B CA 1
ATOM 1015 C C . ALA B 2 113 ? 45.335 -1.717 -8.301 1.00 57.81 406 ALA B C 1
ATOM 1016 O O . ALA B 2 113 ? 45.088 -1.646 -7.099 1.00 62.25 406 ALA B O 1
ATOM 1018 N N . VAL B 2 114 ? 44.666 -2.500 -9.143 1.00 59.58 407 VAL B N 1
ATOM 1019 C CA . VAL B 2 114 ? 43.537 -3.313 -8.690 1.00 54.29 407 VAL B CA 1
ATOM 1020 C C . VAL B 2 114 ? 44.011 -4.401 -7.736 1.00 51.52 407 VAL B C 1
ATOM 1021 O O . VAL B 2 114 ? 43.324 -4.723 -6.774 1.00 59.74 407 VAL B O 1
ATOM 1025 N N . TYR B 2 115 ? 45.191 -4.956 -8.006 1.00 50.47 408 TYR B N 1
ATOM 1026 C CA . TYR B 2 115 ? 45.789 -5.969 -7.136 1.00 52.54 408 TYR B CA 1
ATOM 1027 C C . TYR B 2 115 ? 45.952 -5.447 -5.717 1.00 54.69 408 TYR B C 1
ATOM 1028 O O . TYR B 2 115 ? 45.544 -6.097 -4.752 1.00 52.64 408 TYR B O 1
ATOM 1037 N N . GLU B 2 116 ? 46.561 -4.271 -5.603 1.00 53.36 409 GLU B N 1
ATOM 1038 C CA . GLU B 2 116 ? 46.727 -3.613 -4.316 1.00 55.72 409 GLU B CA 1
ATOM 1039 C C . GLU B 2 116 ? 45.405 -3.452 -3.556 1.00 58.95 409 GLU B C 1
ATOM 1040 O O . GLU B 2 116 ? 45.379 -3.528 -2.328 1.00 67.31 409 GLU B O 1
ATOM 1046 N N . VAL B 2 117 ? 44.310 -3.239 -4.280 1.00 49.81 410 VAL B N 1
ATOM 1047 C CA . VAL B 2 117 ? 43.011 -3.097 -3.635 1.00 48.31 410 VAL B CA 1
ATOM 1048 C C . VAL B 2 117 ? 42.583 -4.384 -2.920 1.00 51.86 410 VAL B C 1
ATOM 1049 O O . VAL B 2 117 ? 41.992 -4.333 -1.845 1.00 53.69 410 VAL B O 1
ATOM 1053 N N . PHE B 2 118 ? 42.914 -5.533 -3.502 1.00 48.72 411 PHE B N 1
ATOM 1054 C CA . PHE B 2 118 ? 42.433 -6.804 -2.984 1.00 44.49 411 PHE B CA 1
ATOM 1055 C C . PHE B 2 118 ? 43.531 -7.699 -2.400 1.00 48.87 411 PHE B C 1
ATOM 1056 O O . PHE B 2 118 ? 43.284 -8.841 -2.027 1.00 48.59 411 PHE B O 1
ATOM 1064 N N . LYS B 2 119 ? 44.739 -7.167 -2.299 1.00 60.86 412 LYS B N 1
ATOM 1065 C CA . LYS B 2 119 ? 45.875 -7.911 -1.754 1.00 66.88 412 LYS B CA 1
ATOM 1066 C C . LYS B 2 119 ? 45.542 -8.666 -0.459 1.00 61.52 412 LYS B C 1
ATOM 1067 O O . LYS B 2 119 ? 46.027 -9.776 -0.236 1.00 58.13 412 LYS B O 1
ATOM 1073 N N . ASN B 2 120 ? 44.712 -8.051 0.383 1.00 60.01 413 ASN B N 1
ATOM 1074 C CA . ASN B 2 120 ? 44.381 -8.585 1.703 1.00 53.08 413 ASN B CA 1
ATOM 1075 C C . ASN B 2 120 ? 42.881 -8.604 1.981 1.00 56.88 413 ASN B C 1
ATOM 1076 O O . ASN B 2 120 ? 42.441 -8.443 3.126 1.00 60.53 413 ASN B O 1
ATOM 1081 N N . ALA B 2 121 ? 42.110 -8.812 0.918 1.00 50.10 414 ALA B N 1
ATOM 1082 C CA . ALA B 2 121 ? 40.654 -8.794 0.962 1.00 48.72 414 ALA B CA 1
ATOM 1083 C C . ALA B 2 121 ? 40.056 -9.734 1.994 1.00 49.69 414 ALA B C 1
ATOM 1084 O O . ALA B 2 121 ? 40.489 -10.876 2.124 1.00 56.81 414 ALA B O 1
ATOM 1086 N N . PRO B 2 122 ? 39.024 -9.264 2.704 1.00 46.00 415 PRO B N 1
ATOM 1087 C CA . PRO B 2 122 ? 38.183 -10.124 3.538 1.00 43.89 415 PRO B CA 1
ATOM 1088 C C . PRO B 2 122 ? 37.086 -10.745 2.676 1.00 48.04 415 PRO B C 1
ATOM 1089 O O . PRO B 2 122 ? 36.719 -10.134 1.671 1.00 45.88 415 PRO B O 1
ATOM 1093 N N . LEU B 2 123 ? 36.578 -11.920 3.049 1.00 45.33 416 LEU B N 1
ATOM 1094 C CA . LEU B 2 123 ? 35.478 -12.545 2.314 1.00 42.81 416 LEU B CA 1
ATOM 1095 C C . LEU B 2 123 ? 34.356 -12.934 3.262 1.00 50.23 416 LEU B C 1
ATOM 1096 O O . LEU B 2 123 ? 34.592 -13.525 4.312 1.00 52.80 416 LEU B O 1
ATOM 1101 N N . ASP B 2 124 ? 33.131 -12.606 2.885 1.00 50.04 417 ASP B N 1
ATOM 1102 C CA . ASP B 2 124 ? 31.974 -12.984 3.673 1.00 49.44 417 ASP B CA 1
ATOM 1103 C C . ASP B 2 124 ? 31.274 -14.110 2.961 1.00 48.35 417 ASP B C 1
ATOM 1104 O O . ASP B 2 124 ? 31.061 -14.060 1.751 1.00 46.71 417 ASP B O 1
ATOM 1109 N N . PHE B 2 125 ? 30.909 -15.128 3.714 1.00 48.40 418 PHE B N 1
ATOM 1110 C CA . PHE B 2 125 ? 30.046 -16.156 3.186 1.00 46.02 418 PHE B CA 1
ATOM 1111 C C . PHE B 2 125 ? 28.782 -16.084 3.998 1.00 50.19 418 PHE B C 1
ATOM 1112 O O . PHE B 2 125 ? 28.796 -16.358 5.200 1.00 53.81 418 PHE B O 1
ATOM 1120 N N . LYS B 2 126 ? 27.702 -15.658 3.349 1.00 45.79 419 LYS B N 1
ATOM 1121 C CA . LYS B 2 126 ? 26.408 -15.562 3.999 1.00 50.00 419 LYS B CA 1
ATOM 1122 C C . LYS B 2 126 ? 25.364 -16.127 3.048 1.00 56.41 419 LYS B C 1
ATOM 1123 O O . LYS B 2 126 ? 24.654 -15.387 2.381 1.00 59.47 419 LYS B O 1
ATOM 1129 N N . PRO B 2 127 ? 25.290 -17.461 2.973 1.00 64.44 420 PRO B N 1
ATOM 1130 C CA . PRO B 2 127 ? 24.394 -18.184 2.063 1.00 61.04 420 PRO B CA 1
ATOM 1131 C C . PRO B 2 127 ? 22.929 -17.889 2.345 1.00 66.00 420 PRO B C 1
ATOM 1132 O O . PRO B 2 127 ? 22.536 -17.758 3.509 1.00 63.13 420 PRO B O 1
ATOM 1136 N N . ALA B 2 128 ? 22.134 -17.793 1.283 1.00 75.69 421 ALA B N 1
ATOM 1137 C CA . ALA B 2 128 ? 20.697 -17.557 1.410 1.00 86.21 421 ALA B CA 1
ATOM 1138 C C . ALA B 2 128 ? 19.897 -18.816 1.086 1.00 90.30 421 ALA B C 1
ATOM 1139 O O . ALA B 2 128 ? 20.233 -19.548 0.152 1.00 88.80 421 ALA B O 1
ATOM 1141 N N . THR C 1 2 ? 49.588 -14.448 -23.511 1.00 88.58 2 THR C N 1
ATOM 1142 C CA . THR C 1 2 ? 48.242 -14.665 -22.983 1.00 83.73 2 THR C CA 1
ATOM 1143 C C . THR C 1 2 ? 47.290 -15.266 -24.040 1.00 77.55 2 THR C C 1
ATOM 1144 O O . THR C 1 2 ? 46.887 -14.592 -24.983 1.00 76.97 2 THR C O 1
ATOM 1148 N N . THR C 1 3 ? 46.941 -16.541 -23.867 1.00 73.31 3 THR C N 1
ATOM 1149 C CA . THR C 1 3 ? 46.326 -17.342 -24.931 1.00 69.02 3 THR C CA 1
ATOM 1150 C C . THR C 1 3 ? 44.804 -17.397 -24.882 1.00 69.70 3 THR C C 1
ATOM 1151 O O . THR C 1 3 ? 44.182 -16.934 -23.915 1.00 71.43 3 THR C O 1
ATOM 1155 N N . ASP C 1 4 ? 44.218 -17.995 -25.921 1.00 57.41 4 ASP C N 1
ATOM 1156 C CA . ASP C 1 4 ? 42.783 -18.234 -25.953 1.00 60.65 4 ASP C CA 1
ATOM 1157 C C . ASP C 1 4 ? 42.380 -19.119 -24.778 1.00 63.01 4 ASP C C 1
ATOM 1158 O O . ASP C 1 4 ? 41.403 -18.859 -24.073 1.00 63.59 4 ASP C O 1
ATOM 1163 N N . ALA C 1 5 ? 43.166 -20.160 -24.569 1.00 63.58 5 ALA C N 1
ATOM 1164 C CA . ALA C 1 5 ? 42.914 -21.119 -23.522 1.00 65.23 5 ALA C CA 1
ATOM 1165 C C . ALA C 1 5 ? 42.946 -20.443 -22.160 1.00 65.25 5 ALA C C 1
ATOM 1166 O O . ALA C 1 5 ? 42.143 -20.761 -21.274 1.00 57.04 5 ALA C O 1
ATOM 1168 N N . GLU C 1 6 ? 43.876 -19.514 -21.986 1.00 67.33 6 GLU C N 1
ATOM 1169 C CA . GLU C 1 6 ? 43.968 -18.798 -20.719 1.00 71.54 6 GLU C CA 1
ATOM 1170 C C . GLU C 1 6 ? 42.741 -17.909 -20.509 1.00 68.38 6 GLU C C 1
ATOM 1171 O O . GLU C 1 6 ? 42.159 -17.889 -19.428 1.00 64.12 6 GLU C O 1
ATOM 1177 N N . CYS C 1 7 ? 42.344 -17.181 -21.546 1.00 63.86 7 CYS C N 1
ATOM 1178 C CA . CYS C 1 7 ? 41.156 -16.345 -21.452 1.00 60.09 7 CYS C CA 1
ATOM 1179 C C . CYS C 1 7 ? 39.914 -17.157 -21.092 1.00 61.35 7 CYS C C 1
ATOM 1180 O O . CYS C 1 7 ? 39.154 -16.782 -20.187 1.00 49.91 7 CYS C O 1
ATOM 1183 N N . LEU C 1 8 ? 39.698 -18.267 -21.795 1.00 59.00 8 LEU C N 1
ATOM 1184 C CA . LEU C 1 8 ? 38.509 -19.076 -21.541 1.00 60.59 8 LEU C CA 1
ATOM 1185 C C . LEU C 1 8 ? 38.429 -19.507 -20.081 1.00 63.17 8 LEU C C 1
ATOM 1186 O O . LEU C 1 8 ? 37.351 -19.645 -19.515 1.00 65.33 8 LEU C O 1
ATOM 1191 N N . SER C 1 9 ? 39.587 -19.709 -19.473 1.00 56.45 9 SER C N 1
ATOM 1192 C CA . SER C 1 9 ? 39.640 -20.170 -18.100 1.00 62.25 9 SER C CA 1
ATOM 1193 C C . SER C 1 9 ? 39.327 -19.072 -17.077 1.00 60.48 9 SER C C 1
ATOM 1194 O O . SER C 1 9 ? 39.158 -19.356 -15.898 1.00 60.39 9 SER C O 1
ATOM 1197 N N . LYS C 1 10 ? 39.270 -17.819 -17.510 1.00 59.52 10 LYS C N 1
ATOM 1198 C CA . LYS C 1 10 ? 38.917 -16.746 -16.579 1.00 64.91 10 LYS C CA 1
ATOM 1199 C C . LYS C 1 10 ? 37.422 -16.735 -16.274 1.00 60.79 10 LYS C C 1
ATOM 1200 O O . LYS C 1 10 ? 36.613 -17.126 -17.112 1.00 65.94 10 LYS C O 1
ATOM 1206 N N . PRO C 1 11 ? 37.048 -16.297 -15.062 1.00 57.18 11 PRO C N 1
ATOM 1207 C CA . PRO C 1 11 ? 35.630 -16.343 -14.697 1.00 50.09 11 PRO C CA 1
ATOM 1208 C C . PRO C 1 11 ? 34.825 -15.293 -15.462 1.00 56.22 11 PRO C C 1
ATOM 1209 O O . PRO C 1 11 ? 35.326 -14.203 -15.733 1.00 53.91 11 PRO C O 1
ATOM 1213 N N . ALA C 1 12 ? 33.598 -15.651 -15.824 1.00 54.09 12 ALA C N 1
ATOM 1214 C CA . ALA C 1 12 ? 32.588 -14.701 -16.244 1.00 48.91 12 ALA C CA 1
ATOM 1215 C C . ALA C 1 12 ? 32.235 -13.785 -15.064 1.00 54.63 12 ALA C C 1
ATOM 1216 O O . ALA C 1 12 ? 32.495 -14.125 -13.908 1.00 58.07 12 ALA C O 1
ATOM 1218 N N . PHE C 1 13 ? 31.633 -12.634 -15.354 1.00 50.00 13 PHE C N 1
ATOM 1219 C CA . PHE C 1 13 ? 31.192 -11.702 -14.316 1.00 47.44 13 PHE C CA 1
ATOM 1220 C C . PHE C 1 13 ? 30.020 -10.842 -14.791 1.00 50.02 13 PHE C C 1
ATOM 1221 O O . PHE C 1 13 ? 29.685 -10.821 -15.974 1.00 55.76 13 PHE C O 1
ATOM 1229 N N . ASP C 1 14 ? 29.387 -10.154 -13.854 1.00 44.76 14 ASP C N 1
ATOM 1230 C CA . ASP C 1 14 ? 28.319 -9.226 -14.173 1.00 51.11 14 ASP C CA 1
ATOM 1231 C C . ASP C 1 14 ? 28.852 -7.833 -13.892 1.00 54.29 14 ASP C C 1
ATOM 1232 O O . ASP C 1 14 ? 29.322 -7.557 -12.790 1.00 52.15 14 ASP C O 1
ATOM 1237 N N . GLY C 1 15 ? 28.791 -6.949 -14.879 1.00 46.77 15 GLY C N 1
ATOM 1238 C CA . GLY C 1 15 ? 29.273 -5.601 -14.670 1.00 42.00 15 GLY C CA 1
ATOM 1239 C C . GLY C 1 15 ? 29.406 -4.869 -15.975 1.00 47.74 15 GLY C C 1
ATOM 1240 O O . GLY C 1 15 ? 28.899 -5.319 -17.003 1.00 47.61 15 GLY C O 1
ATOM 1241 N N . THR C 1 16 ? 30.098 -3.739 -15.929 1.00 48.52 16 THR C N 1
ATOM 1242 C CA . THR C 1 16 ? 30.160 -2.832 -17.058 1.00 45.11 16 THR C CA 1
ATOM 1243 C C . THR C 1 16 ? 31.515 -2.919 -17.738 1.00 50.19 16 THR C C 1
ATOM 1244 O O . THR C 1 16 ? 32.552 -2.820 -17.081 1.00 55.93 16 THR C O 1
ATOM 1248 N N . LEU C 1 17 ? 31.513 -3.117 -19.050 1.00 41.46 17 LEU C N 1
ATOM 1249 C CA . LEU C 1 17 ? 32.734 -2.901 -19.818 1.00 40.61 17 LEU C CA 1
ATOM 1250 C C . LEU C 1 17 ? 32.506 -1.719 -20.750 1.00 44.29 17 LEU C C 1
ATOM 1251 O O . LEU C 1 17 ? 31.365 -1.399 -21.099 1.00 49.41 17 LEU C O 1
ATOM 1256 N N . SER C 1 18 ? 33.600 -1.071 -21.134 1.00 40.73 18 SER C N 1
ATOM 1257 C CA . SER C 1 18 ? 33.553 0.094 -21.992 1.00 46.54 18 SER C CA 1
ATOM 1258 C C . SER C 1 18 ? 34.299 -0.186 -23.269 1.00 50.70 18 SER C C 1
ATOM 1259 O O . SER C 1 18 ? 34.978 -1.204 -23.382 1.00 48.38 18 SER C O 1
ATOM 1262 N N . ASN C 1 19 ? 34.180 0.736 -24.221 1.00 54.22 19 ASN C N 1
ATOM 1263 C CA . ASN C 1 19 ? 34.767 0.563 -25.545 1.00 50.52 19 ASN C CA 1
ATOM 1264 C C . ASN C 1 19 ? 34.308 -0.758 -26.134 1.00 47.35 19 ASN C C 1
ATOM 1265 O O . ASN C 1 19 ? 35.074 -1.500 -26.740 1.00 48.13 19 ASN C O 1
ATOM 1270 N N . VAL C 1 20 ? 33.034 -1.031 -25.907 1.00 39.34 20 VAL C N 1
ATOM 1271 C CA . VAL C 1 20 ? 32.326 -2.159 -26.460 1.00 40.40 20 VAL C CA 1
ATOM 1272 C C . VAL C 1 20 ? 32.028 -1.930 -27.921 1.00 41.62 20 VAL C C 1
ATOM 1273 O O . VAL C 1 20 ? 31.639 -0.836 -28.319 1.00 51.29 20 VAL C O 1
ATOM 1277 N N . TRP C 1 21 ? 32.180 -2.973 -28.719 1.00 39.40 21 TRP C N 1
ATOM 1278 C CA . TRP C 1 21 ? 31.971 -2.852 -30.145 1.00 42.09 21 TRP C CA 1
ATOM 1279 C C . TRP C 1 21 ? 31.039 -3.960 -30.573 1.00 51.42 21 TRP C C 1
ATOM 1280 O O . TRP C 1 21 ? 30.801 -4.905 -29.819 1.00 56.12 21 TRP C O 1
ATOM 1291 N N . LYS C 1 22 ? 30.503 -3.845 -31.780 1.00 51.66 22 LYS C N 1
ATOM 1292 C CA . LYS C 1 22 ? 29.502 -4.782 -32.240 1.00 45.57 22 LYS C CA 1
ATOM 1293 C C . LYS C 1 22 ? 29.981 -5.536 -33.483 1.00 51.12 22 LYS C C 1
ATOM 1294 O O . LYS C 1 22 ? 30.415 -4.930 -34.462 1.00 55.16 22 LYS C O 1
ATOM 1300 N N . GLU C 1 23 ? 29.953 -6.865 -33.416 1.00 48.32 23 GLU C N 1
ATOM 1301 C CA . GLU C 1 23 ? 30.141 -7.709 -34.592 1.00 46.10 23 GLU C CA 1
ATOM 1302 C C . GLU C 1 23 ? 28.833 -8.447 -34.774 1.00 53.08 23 GLU C C 1
ATOM 1303 O O . GLU C 1 23 ? 28.339 -9.095 -33.849 1.00 62.64 23 GLU C O 1
ATOM 1309 N N . GLY C 1 24 ? 28.258 -8.343 -35.959 1.00 57.12 24 GLY C N 1
ATOM 1310 C CA . GLY C 1 24 ? 26.960 -8.939 -36.207 1.00 62.29 24 GLY C CA 1
ATOM 1311 C C . GLY C 1 24 ? 25.938 -8.523 -35.175 1.00 61.98 24 GLY C C 1
ATOM 1312 O O . GLY C 1 24 ? 25.696 -7.339 -34.985 1.00 66.83 24 GLY C O 1
ATOM 1313 N N . ASP C 1 25 ? 25.349 -9.508 -34.504 1.00 70.29 25 ASP C N 1
ATOM 1314 C CA . ASP C 1 25 ? 24.327 -9.279 -33.488 1.00 71.26 25 ASP C CA 1
ATOM 1315 C C . ASP C 1 25 ? 24.923 -9.142 -32.108 1.00 66.57 25 ASP C C 1
ATOM 1316 O O . ASP C 1 25 ? 24.202 -8.881 -31.151 1.00 73.56 25 ASP C O 1
ATOM 1321 N N . SER C 1 26 ? 26.226 -9.349 -31.992 1.00 59.25 26 SER C N 1
ATOM 1322 C CA . SER C 1 26 ? 26.816 -9.545 -30.681 1.00 58.96 26 SER C CA 1
ATOM 1323 C C . SER C 1 26 ? 27.789 -8.445 -30.306 1.00 55.26 26 SER C C 1
ATOM 1324 O O . SER C 1 26 ? 28.372 -7.799 -31.171 1.00 64.51 26 SER C O 1
ATOM 1327 N N . ARG C 1 27 ? 27.957 -8.242 -29.005 1.00 46.81 27 ARG C N 1
ATOM 1328 C CA . ARG C 1 27 ? 28.838 -7.203 -28.489 1.00 50.07 27 ARG C CA 1
ATOM 1329 C C . ARG C 1 27 ? 30.031 -7.781 -27.722 1.00 49.46 27 ARG C C 1
ATOM 1330 O O . ARG C 1 27 ? 29.924 -8.818 -27.052 1.00 44.76 27 ARG C O 1
ATOM 1338 N N . TYR C 1 28 ? 31.158 -7.079 -27.818 1.00 42.41 28 TYR C N 1
ATOM 1339 C CA . TYR C 1 28 ? 32.424 -7.543 -27.286 1.00 39.19 28 TYR C CA 1
ATOM 1340 C C . TYR C 1 28 ? 33.180 -6.386 -26.625 1.00 44.36 28 TYR C C 1
ATOM 1341 O O . TYR C 1 28 ? 32.903 -5.217 -26.904 1.00 45.31 28 TYR C O 1
ATOM 1350 N N . ALA C 1 29 ? 34.139 -6.708 -25.758 1.00 41.28 29 ALA C N 1
ATOM 1351 C CA . ALA C 1 29 ? 34.997 -5.685 -25.162 1.00 37.37 29 ALA C CA 1
ATOM 1352 C C . ALA C 1 29 ? 36.305 -6.296 -24.699 1.00 43.76 29 ALA C C 1
ATOM 1353 O O . ALA C 1 29 ? 36.359 -7.487 -24.400 1.00 41.47 29 ALA C O 1
ATOM 1355 N N . ASN C 1 30 ? 37.357 -5.479 -24.667 1.00 44.17 30 ASN C N 1
ATOM 1356 C CA . ASN C 1 30 ? 38.648 -5.900 -24.155 1.00 39.20 30 ASN C CA 1
ATOM 1357 C C . ASN C 1 30 ? 38.706 -5.827 -22.642 1.00 46.00 30 ASN C C 1
ATOM 1358 O O . ASN C 1 30 ? 38.285 -4.841 -22.037 1.00 48.28 30 ASN C O 1
ATOM 1363 N N . PHE C 1 31 ? 39.233 -6.881 -22.037 1.00 43.61 31 PHE C N 1
ATOM 1364 C CA . PHE C 1 31 ? 39.437 -6.916 -20.601 1.00 44.18 31 PHE C CA 1
ATOM 1365 C C . PHE C 1 31 ? 40.478 -7.975 -20.283 1.00 48.72 31 PHE C C 1
ATOM 1366 O O . PHE C 1 31 ? 40.433 -9.082 -20.834 1.00 39.05 31 PHE C O 1
ATOM 1374 N N . GLU C 1 32 ? 41.426 -7.631 -19.414 1.00 56.87 32 GLU C N 1
ATOM 1375 C CA . GLU C 1 32 ? 42.464 -8.579 -19.015 1.00 54.53 32 GLU C CA 1
ATOM 1376 C C . GLU C 1 32 ? 43.172 -9.265 -20.199 1.00 52.92 32 GLU C C 1
ATOM 1377 O O . GLU C 1 32 ? 43.435 -10.463 -20.153 1.00 58.21 32 GLU C O 1
ATOM 1383 N N . ASN C 1 33 ? 43.485 -8.513 -21.252 1.00 62.81 33 ASN C N 1
ATOM 1384 C CA . ASN C 1 33 ? 44.159 -9.079 -22.434 1.00 69.20 33 ASN C CA 1
ATOM 1385 C C . ASN C 1 33 ? 43.277 -10.095 -23.154 1.00 64.30 33 ASN C C 1
ATOM 1386 O O . ASN C 1 33 ? 43.731 -10.828 -24.040 1.00 60.36 33 ASN C O 1
ATOM 1391 N N . CYS C 1 34 ? 42.007 -10.132 -22.762 1.00 54.91 34 CYS C N 1
ATOM 1392 C CA . CYS C 1 34 ? 41.074 -11.071 -23.354 1.00 50.58 34 CYS C CA 1
ATOM 1393 C C . CYS C 1 34 ? 39.906 -10.328 -23.951 1.00 50.99 34 CYS C C 1
ATOM 1394 O O . CYS C 1 34 ? 39.752 -9.128 -23.741 1.00 54.50 34 CYS C O 1
ATOM 1397 N N . ILE C 1 35 ? 39.098 -11.041 -24.721 1.00 56.07 35 ILE C N 1
ATOM 1398 C CA . ILE C 1 35 ? 37.865 -10.485 -25.257 1.00 50.18 35 ILE C CA 1
ATOM 1399 C C . ILE C 1 35 ? 36.691 -11.192 -24.597 1.00 46.11 35 ILE C C 1
ATOM 1400 O O . ILE C 1 35 ? 36.661 -12.416 -24.533 1.00 45.78 35 ILE C O 1
ATOM 1405 N N . TYR C 1 36 ? 35.760 -10.397 -24.072 1.00 44.66 36 TYR C N 1
ATOM 1406 C CA . TYR C 1 36 ? 34.556 -10.876 -23.394 1.00 47.40 36 TYR C CA 1
ATOM 1407 C C . TYR C 1 36 ? 33.347 -10.603 -24.279 1.00 55.26 36 TYR C C 1
ATOM 1408 O O . TYR C 1 36 ? 33.331 -9.642 -25.057 1.00 54.67 36 TYR C O 1
ATOM 1417 N N . GLU C 1 37 ? 32.350 -11.469 -24.190 1.00 56.67 37 GLU C N 1
ATOM 1418 C CA . GLU C 1 37 ? 31.115 -11.268 -24.928 1.00 54.11 37 GLU C CA 1
ATOM 1419 C C . GLU C 1 37 ? 29.931 -11.068 -23.983 1.00 48.96 37 GLU C C 1
ATOM 1420 O O . GLU C 1 37 ? 29.893 -11.610 -22.877 1.00 50.69 37 GLU C O 1
ATOM 1426 N N . LEU C 1 38 ? 28.972 -10.269 -24.426 1.00 45.87 38 LEU C N 1
ATOM 1427 C CA . LEU C 1 38 ? 27.816 -9.938 -23.607 1.00 44.64 38 LEU C CA 1
ATOM 1428 C C . LEU C 1 38 ? 26.715 -10.925 -23.899 1.00 45.57 38 LEU C C 1
ATOM 1429 O O . LEU C 1 38 ? 26.416 -11.193 -25.054 1.00 51.46 38 LEU C O 1
ATOM 1434 N N . SER C 1 39 ? 26.115 -11.471 -22.853 1.00 45.79 39 SER C N 1
ATOM 1435 C CA . SER C 1 39 ? 24.929 -12.300 -23.010 1.00 44.67 39 SER C CA 1
ATOM 1436 C C . SER C 1 39 ? 23.872 -11.799 -22.041 1.00 42.62 39 SER C C 1
ATOM 1437 O O . SER C 1 39 ? 24.152 -10.951 -21.209 1.00 51.13 39 SER C O 1
ATOM 1440 N N . GLY C 1 40 ? 22.661 -12.327 -22.153 1.00 44.62 40 GLY C N 1
ATOM 1441 C CA . GLY C 1 40 ? 21.594 -11.986 -21.242 1.00 44.05 40 GLY C CA 1
ATOM 1442 C C . GLY C 1 40 ? 20.827 -10.744 -21.645 1.00 52.81 40 GLY C C 1
ATOM 1443 O O . GLY C 1 40 ? 20.691 -10.415 -22.824 1.00 56.90 40 GLY C O 1
ATOM 1444 N N . ILE C 1 41 ? 20.290 -10.073 -20.641 1.00 49.13 41 ILE C N 1
ATOM 1445 C CA . ILE C 1 41 ? 19.797 -8.729 -20.803 1.00 51.57 41 ILE C CA 1
ATOM 1446 C C . ILE C 1 41 ? 20.949 -7.781 -20.490 1.00 51.52 41 ILE C C 1
ATOM 1447 O O . ILE C 1 41 ? 21.568 -7.875 -19.435 1.00 46.60 41 ILE C O 1
ATOM 1452 N N . GLY C 1 42 ? 21.249 -6.875 -21.409 1.00 45.53 42 GLY C N 1
ATOM 1453 C CA . GLY C 1 42 ? 22.316 -5.935 -21.168 1.00 44.02 42 GLY C CA 1
ATOM 1454 C C . GLY C 1 42 ? 21.794 -4.532 -21.321 1.00 46.60 42 GLY C C 1
ATOM 1455 O O . GLY C 1 42 ? 20.907 -4.296 -22.136 1.00 50.85 42 GLY C O 1
ATOM 1456 N N . ILE C 1 43 ? 22.337 -3.609 -20.533 1.00 46.30 43 ILE C N 1
ATOM 1457 C CA . ILE C 1 43 ? 21.954 -2.208 -20.598 1.00 48.54 43 ILE C CA 1
ATOM 1458 C C . ILE C 1 43 ? 23.107 -1.374 -21.115 1.00 45.80 43 ILE C C 1
ATOM 1459 O O . ILE C 1 43 ? 24.222 -1.462 -20.604 1.00 47.80 43 ILE C O 1
ATOM 1464 N N . GLY C 1 44 ? 22.841 -0.555 -22.124 1.00 36.06 44 GLY C N 1
ATOM 1465 C CA . GLY C 1 44 ? 23.878 0.282 -22.681 1.00 37.12 44 GLY C CA 1
ATOM 1466 C C . GLY C 1 44 ? 23.908 1.708 -22.169 1.00 41.64 44 GLY C C 1
ATOM 1467 O O . GLY C 1 44 ? 22.918 2.224 -21.641 1.00 43.98 44 GLY C O 1
ATOM 1468 N N . TYR C 1 45 ? 25.070 2.337 -22.317 1.00 46.95 45 TYR C N 1
ATOM 1469 C CA . TYR C 1 45 ? 25.191 3.786 -22.186 1.00 55.86 45 TYR C CA 1
ATOM 1470 C C . TYR C 1 45 ? 26.497 4.295 -22.769 1.00 51.54 45 TYR C C 1
ATOM 1471 O O . TYR C 1 45 ? 27.223 3.545 -23.411 1.00 54.04 45 TYR C O 1
ATOM 1480 N N . ASP C 1 46 ? 26.789 5.568 -22.525 1.00 51.99 46 ASP C N 1
ATOM 1481 C CA . ASP C 1 46 ? 27.915 6.255 -23.155 1.00 53.54 46 ASP C CA 1
ATOM 1482 C C . ASP C 1 46 ? 27.959 5.950 -24.649 1.00 53.69 46 ASP C C 1
ATOM 1483 O O . ASP C 1 46 ? 28.898 5.343 -25.152 1.00 56.44 46 ASP C O 1
ATOM 1488 N N . ASN C 1 47 ? 26.913 6.377 -25.343 1.00 56.38 47 ASN C N 1
ATOM 1489 C CA . ASN C 1 47 ? 26.764 6.153 -26.774 1.00 59.37 47 ASN C CA 1
ATOM 1490 C C . ASN C 1 47 ? 26.918 4.706 -27.211 1.00 55.67 47 ASN C C 1
ATOM 1491 O O . ASN C 1 47 ? 27.462 4.430 -28.277 1.00 59.21 47 ASN C O 1
ATOM 1496 N N . ASP C 1 48 ? 26.442 3.785 -26.386 1.00 47.63 48 ASP C N 1
ATOM 1497 C CA . ASP C 1 48 ? 26.426 2.383 -26.766 1.00 55.38 48 ASP C CA 1
ATOM 1498 C C . ASP C 1 48 ? 27.803 1.744 -26.683 1.00 53.07 48 ASP C C 1
ATOM 1499 O O . ASP C 1 48 ? 27.973 0.606 -27.114 1.00 52.16 48 ASP C O 1
ATOM 1504 N N . THR C 1 49 ? 28.781 2.473 -26.145 1.00 48.98 49 THR C N 1
ATOM 1505 C CA . THR C 1 49 ? 30.143 1.941 -26.004 1.00 49.55 49 THR C CA 1
ATOM 1506 C C . THR C 1 49 ? 30.396 1.362 -24.627 1.00 46.49 49 THR C C 1
ATOM 1507 O O . THR C 1 49 ? 31.415 0.709 -24.410 1.00 51.63 49 THR C O 1
ATOM 1511 N N . SER C 1 50 ? 29.478 1.614 -23.696 1.00 39.55 50 SER C N 1
ATOM 1512 C CA . SER C 1 50 ? 29.536 0.991 -22.374 1.00 42.38 50 SER C CA 1
ATOM 1513 C C . SER C 1 50 ? 28.302 0.139 -22.130 1.00 44.96 50 SER C C 1
ATOM 1514 O O . SER C 1 50 ? 27.174 0.590 -22.327 1.00 49.33 50 SER C O 1
ATOM 1517 N N . TRP C 1 51 ? 28.518 -1.094 -21.695 1.00 42.72 51 TRP C N 1
ATOM 1518 C CA . TRP C 1 51 ? 27.417 -2.027 -21.489 1.00 42.45 51 TRP C CA 1
ATOM 1519 C C . TRP C 1 51 ? 27.503 -2.770 -20.157 1.00 45.72 51 TRP C C 1
ATOM 1520 O O . TRP C 1 51 ? 28.550 -3.301 -19.779 1.00 42.55 51 TRP C O 1
ATOM 1531 N N . ASN C 1 52 ? 26.389 -2.785 -19.441 1.00 44.97 52 ASN C N 1
ATOM 1532 C CA . ASN C 1 52 ? 26.285 -3.565 -18.224 1.00 39.67 52 ASN C CA 1
ATOM 1533 C C . ASN C 1 52 ? 25.600 -4.898 -18.493 1.00 37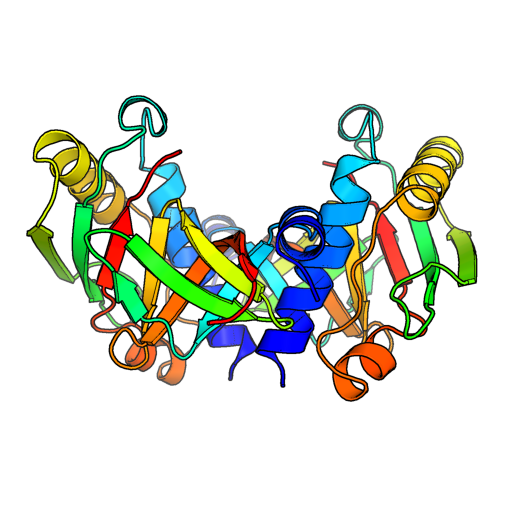.93 52 ASN C C 1
ATOM 1534 O O . ASN C 1 52 ? 24.563 -4.942 -19.147 1.00 41.12 52 ASN C O 1
ATOM 1539 N N . GLY C 1 53 ? 26.179 -5.989 -18.001 1.00 35.26 53 GLY C N 1
ATOM 1540 C CA . GLY C 1 53 ? 25.519 -7.277 -18.093 1.00 29.58 53 GLY C CA 1
ATOM 1541 C C . GLY C 1 53 ? 26.438 -8.452 -17.808 1.00 44.44 53 GLY C C 1
ATOM 1542 O O . GLY C 1 53 ? 27.397 -8.334 -17.033 1.00 43.38 53 GLY C O 1
ATOM 1543 N N . HIS C 1 54 ? 26.146 -9.593 -18.431 1.00 38.61 54 HIS C N 1
ATOM 1544 C CA . HIS C 1 54 ? 26.947 -10.775 -18.215 1.00 33.69 54 HIS C CA 1
ATOM 1545 C C . HIS C 1 54 ? 27.995 -10.886 -19.295 1.00 46.59 54 HIS C C 1
ATOM 1546 O O . HIS C 1 54 ? 27.672 -10.956 -20.480 1.00 54.90 54 HIS C O 1
ATOM 1553 N N . TRP C 1 55 ? 29.254 -10.917 -18.867 1.00 43.94 55 TRP C N 1
ATOM 1554 C CA . TRP C 1 55 ? 30.396 -10.935 -19.765 1.00 38.63 55 TRP C CA 1
ATOM 1555 C C . TRP C 1 55 ? 31.124 -12.248 -19.647 1.00 47.46 55 TRP C C 1
ATOM 1556 O O . TRP C 1 55 ? 31.456 -12.695 -18.546 1.00 55.83 55 TRP C O 1
ATOM 1567 N N . THR C 1 56 ? 31.378 -12.864 -20.792 1.00 47.00 56 THR C N 1
ATOM 1568 C CA . THR C 1 56 ? 32.080 -14.125 -20.825 1.00 47.82 56 THR C CA 1
ATOM 1569 C C . THR C 1 56 ? 33.262 -14.015 -21.765 1.00 50.14 56 THR C C 1
ATOM 1570 O O . THR C 1 56 ? 33.119 -13.536 -22.878 1.00 57.46 56 THR C O 1
ATOM 1574 N N . PRO C 1 57 ? 34.440 -14.461 -21.309 1.00 54.65 57 PRO C N 1
ATOM 1575 C CA . PRO C 1 57 ? 35.643 -14.469 -22.152 1.00 54.86 57 PRO C CA 1
ATOM 1576 C C . PRO C 1 57 ? 35.475 -15.461 -23.287 1.00 54.88 57 PRO C C 1
ATOM 1577 O O . PRO C 1 57 ? 34.973 -16.565 -23.064 1.00 60.54 57 PRO C O 1
ATOM 1581 N N . VAL C 1 58 ? 35.869 -15.061 -24.491 1.00 49.08 58 VAL C N 1
ATOM 1582 C CA . VAL C 1 58 ? 35.709 -15.911 -25.661 1.00 51.45 58 VAL C CA 1
ATOM 1583 C C . VAL C 1 58 ? 37.027 -16.205 -26.370 1.00 57.49 58 VAL C C 1
ATOM 1584 O O . VAL C 1 58 ? 37.211 -17.293 -26.905 1.00 65.64 58 VAL C O 1
ATOM 1588 N N . ARG C 1 59 ? 37.944 -15.244 -26.351 1.00 50.94 59 ARG C N 1
ATOM 1589 C CA . ARG C 1 59 ? 39.239 -15.400 -27.004 1.00 53.30 59 ARG C CA 1
ATOM 1590 C C . ARG C 1 59 ? 40.239 -14.325 -26.559 1.00 52.21 59 ARG C C 1
ATOM 1591 O O . ARG C 1 59 ? 39.922 -13.454 -25.762 1.00 56.94 59 ARG C O 1
ATOM 1599 N N . ALA C 1 60 ? 41.456 -14.394 -27.074 1.00 55.34 60 ALA C N 1
ATOM 1600 C CA . ALA C 1 60 ? 42.490 -13.459 -26.668 1.00 52.32 60 ALA C CA 1
ATOM 1601 C C . ALA C 1 60 ? 42.320 -12.165 -27.431 1.00 55.36 60 ALA C C 1
ATOM 1602 O O . ALA C 1 60 ? 41.620 -12.132 -28.435 1.00 64.20 60 ALA C O 1
ATOM 1604 N N . ALA C 1 61 ? 42.953 -11.100 -26.955 1.00 56.56 61 ALA C N 1
ATOM 1605 C CA . ALA C 1 61 ? 42.878 -9.806 -27.626 1.00 65.76 61 ALA C CA 1
ATOM 1606 C C . ALA C 1 61 ? 43.218 -9.896 -29.127 1.00 77.92 61 ALA C C 1
ATOM 1607 O O . ALA C 1 61 ? 43.867 -10.841 -29.568 1.00 83.36 61 ALA C O 1
ATOM 1609 N N . ASP C 1 62 ? 42.778 -8.897 -29.891 1.00 82.24 62 ASP C N 1
ATOM 1610 C CA . ASP C 1 62 ? 42.900 -8.871 -31.356 1.00 81.82 62 ASP C CA 1
ATOM 1611 C C . ASP C 1 62 ? 41.846 -9.743 -32.056 1.00 76.34 62 ASP C C 1
ATOM 1612 O O . ASP C 1 62 ? 40.638 -9.489 -31.950 1.00 72.00 62 ASP C O 1
ATOM 1617 N N . SER D 2 39 ? 29.453 9.421 -10.663 1.00 74.65 332 SER D N 1
ATOM 1618 C CA . SER D 2 39 ? 29.530 8.322 -9.704 1.00 81.93 332 SER D CA 1
ATOM 1619 C C . SER D 2 39 ? 29.505 7.013 -10.467 1.00 78.59 332 SER D C 1
ATOM 1620 O O . SER D 2 39 ? 28.460 6.606 -10.961 1.00 77.27 332 SER D O 1
ATOM 1623 N N . GLY D 2 40 ? 30.652 6.347 -10.560 1.00 76.47 333 GLY D N 1
ATOM 1624 C CA . GLY D 2 40 ? 30.786 5.169 -11.408 1.00 65.98 333 GLY D CA 1
ATOM 1625 C C . GLY D 2 40 ? 30.059 3.943 -10.889 1.00 69.12 333 GLY D C 1
ATOM 1626 O O . GLY D 2 40 ? 29.509 3.157 -11.663 1.00 65.64 333 GLY D O 1
ATOM 1627 N N . ALA D 2 41 ? 30.054 3.768 -9.571 1.00 71.74 334 ALA D N 1
ATOM 1628 C CA . ALA D 2 41 ? 29.418 2.597 -8.979 1.00 63.28 334 ALA D CA 1
ATOM 1629 C C . ALA D 2 41 ? 27.914 2.757 -8.977 1.00 61.07 334 ALA D C 1
ATOM 1630 O O . ALA D 2 41 ? 27.186 1.788 -9.163 1.00 64.97 334 ALA D O 1
ATOM 1632 N N . ASP D 2 42 ? 27.454 3.985 -8.764 1.00 61.21 335 ASP D N 1
ATOM 1633 C CA . ASP D 2 42 ? 26.025 4.299 -8.842 1.00 62.24 335 ASP D CA 1
ATOM 1634 C C . ASP D 2 42 ? 25.463 3.981 -10.210 1.00 64.50 335 ASP D C 1
ATOM 1635 O O . ASP D 2 42 ? 24.345 3.493 -10.329 1.00 74.38 335 ASP D O 1
ATOM 1640 N N . ILE D 2 43 ? 26.239 4.274 -11.245 1.00 59.63 336 ILE D N 1
ATOM 1641 C CA . ILE D 2 43 ? 25.799 4.036 -12.608 1.00 60.79 336 ILE D CA 1
ATOM 1642 C C . ILE D 2 43 ? 25.656 2.529 -12.839 1.00 55.20 336 ILE D C 1
ATOM 1643 O O . ILE D 2 43 ? 24.611 2.046 -13.289 1.00 54.79 336 ILE D O 1
ATOM 1648 N N . ASN D 2 44 ? 26.696 1.791 -12.489 1.00 50.86 337 ASN D N 1
ATOM 1649 C CA . ASN D 2 44 ? 26.678 0.339 -12.586 1.00 48.81 337 ASN D CA 1
ATOM 1650 C C . ASN D 2 44 ? 25.575 -0.344 -11.756 1.00 48.50 337 ASN D C 1
ATOM 1651 O O . ASN D 2 44 ? 24.897 -1.267 -12.236 1.00 47.27 337 ASN D O 1
ATOM 1656 N N . ASN D 2 45 ? 25.395 0.093 -10.511 1.00 45.16 338 ASN D N 1
ATOM 1657 C CA . ASN D 2 45 ? 24.347 -0.484 -9.661 1.00 48.49 338 ASN D CA 1
ATOM 1658 C C . ASN D 2 45 ? 22.933 -0.210 -10.177 1.00 51.51 338 ASN D C 1
ATOM 1659 O O . ASN D 2 45 ? 22.072 -1.089 -10.156 1.00 52.64 338 ASN D O 1
ATOM 1664 N N . TYR D 2 46 ? 22.705 1.000 -10.674 1.00 45.54 339 TYR D N 1
ATOM 1665 C CA . TYR D 2 46 ? 21.424 1.308 -11.282 1.00 44.78 339 TYR D CA 1
ATOM 1666 C C . TYR D 2 46 ? 21.166 0.482 -12.531 1.00 43.48 339 TYR D C 1
ATOM 1667 O O . TYR D 2 46 ? 20.049 0.018 -12.749 1.00 43.25 339 TYR D O 1
ATOM 1676 N N . ALA D 2 47 ? 22.190 0.317 -13.365 1.00 43.23 340 ALA D N 1
ATOM 1677 C CA . ALA D 2 47 ? 22.059 -0.528 -14.554 1.00 38.45 340 ALA D CA 1
ATOM 1678 C C . ALA D 2 47 ? 21.661 -1.928 -14.134 1.00 37.52 340 ALA D C 1
ATOM 1679 O O . ALA D 2 47 ? 20.746 -2.515 -14.695 1.00 44.19 340 ALA D O 1
ATOM 1681 N N . GLY D 2 48 ? 22.338 -2.453 -13.118 1.00 38.25 341 GLY D N 1
ATOM 1682 C CA . GLY D 2 48 ? 22.004 -3.758 -12.576 1.00 33.62 341 GLY D CA 1
ATOM 1683 C C . GLY D 2 48 ? 20.592 -3.883 -12.023 1.00 47.85 341 GLY D C 1
ATOM 1684 O O . GLY D 2 48 ? 20.046 -4.983 -11.952 1.00 53.29 341 GLY D O 1
ATOM 1685 N N . GLN D 2 49 ? 19.998 -2.762 -11.622 1.00 52.82 342 GLN D N 1
ATOM 1686 C CA . GLN D 2 49 ? 18.621 -2.768 -11.117 1.00 52.08 342 GLN D CA 1
ATOM 1687 C C . GLN D 2 49 ? 17.604 -2.706 -12.246 1.00 51.26 342 GLN D C 1
ATOM 1688 O O . GLN D 2 49 ? 16.517 -3.281 -12.143 1.00 50.23 342 GLN D O 1
ATOM 1694 N N . ILE D 2 50 ? 17.947 -1.993 -13.315 1.00 39.54 343 ILE D N 1
ATOM 1695 C CA . ILE D 2 50 ? 17.135 -2.038 -14.518 1.00 45.41 343 ILE D CA 1
ATOM 1696 C C . ILE D 2 50 ? 17.064 -3.477 -15.049 1.00 47.87 343 ILE D C 1
ATOM 1697 O O . ILE D 2 50 ? 15.984 -4.021 -15.293 1.00 56.76 343 ILE D O 1
ATOM 1702 N N . LYS D 2 51 ? 18.238 -4.076 -15.202 1.00 40.80 344 LYS D N 1
ATOM 1703 C CA . LYS D 2 51 ? 18.414 -5.441 -15.688 1.00 46.34 344 LYS D CA 1
ATOM 1704 C C . LYS D 2 51 ? 17.666 -6.417 -14.788 1.00 51.44 344 LYS D C 1
ATOM 1705 O O . LYS D 2 51 ? 16.954 -7.303 -15.265 1.00 50.99 344 LYS D O 1
ATOM 1711 N N . SER D 2 52 ? 17.827 -6.249 -13.481 1.00 50.39 345 SER D N 1
ATOM 1712 C CA . SER D 2 52 ? 17.166 -7.128 -12.526 1.00 48.22 345 SER D CA 1
ATOM 1713 C C . SER D 2 52 ? 15.649 -6.995 -12.662 1.00 43.87 345 SER D C 1
ATOM 1714 O O . SER D 2 52 ? 14.930 -7.990 -12.683 1.00 51.94 345 SER D O 1
ATOM 1717 N N . ALA D 2 53 ? 15.166 -5.764 -12.784 1.00 37.85 346 ALA D N 1
ATOM 1718 C CA . ALA D 2 53 ? 13.726 -5.502 -12.881 1.00 40.46 346 ALA D CA 1
ATOM 1719 C C . ALA D 2 53 ? 13.092 -6.131 -14.120 1.00 45.30 346 ALA D C 1
ATOM 1720 O O . ALA D 2 53 ? 12.048 -6.776 -14.040 1.00 44.79 346 ALA D O 1
ATOM 1722 N N . ILE D 2 54 ? 13.727 -5.918 -15.267 1.00 46.86 347 ILE D N 1
ATOM 1723 C CA . ILE D 2 54 ? 13.282 -6.510 -16.514 1.00 47.85 347 ILE D CA 1
ATOM 1724 C C . ILE D 2 54 ? 13.429 -8.025 -16.479 1.00 44.32 347 ILE D C 1
ATOM 1725 O O . ILE D 2 54 ? 12.546 -8.759 -16.914 1.00 51.67 347 ILE D O 1
ATOM 1730 N N . GLU D 2 55 ? 14.556 -8.493 -15.968 1.00 44.29 348 GLU D N 1
ATOM 1731 C CA . GLU D 2 55 ? 14.795 -9.923 -15.875 1.00 45.50 348 GLU D CA 1
ATOM 1732 C C . GLU D 2 55 ? 13.576 -10.618 -15.267 1.00 54.68 348 GLU D C 1
ATOM 1733 O O . GLU D 2 55 ? 13.156 -11.682 -15.723 1.00 64.00 348 GLU D O 1
ATOM 1739 N N . SER D 2 56 ? 12.999 -10.027 -14.232 1.00 48.17 349 SER D N 1
ATOM 1740 C CA . SER D 2 56 ? 11.959 -10.742 -13.510 1.00 60.82 349 SER D CA 1
ATOM 1741 C C . SER D 2 56 ? 10.596 -10.697 -14.197 1.00 56.26 349 SER D C 1
ATOM 1742 O O . SER D 2 56 ? 9.681 -11.403 -13.783 1.00 48.87 349 SER D O 1
ATOM 1745 N N . LYS D 2 57 ? 10.469 -9.876 -15.239 1.00 51.38 350 LYS D N 1
ATOM 1746 C CA . LYS D 2 57 ? 9.248 -9.844 -16.040 1.00 54.79 350 LYS D CA 1
ATOM 1747 C C . LYS D 2 57 ? 9.482 -10.535 -17.375 1.00 56.41 350 LYS D C 1
ATOM 1748 O O . LYS D 2 57 ? 8.666 -10.430 -18.288 1.00 56.52 350 LYS D O 1
ATOM 1754 N N . PHE D 2 58 ? 10.600 -11.250 -17.471 1.00 49.66 351 PHE D N 1
ATOM 1755 C CA . PHE D 2 58 ? 11.029 -11.858 -18.718 1.00 47.94 351 PHE D CA 1
ATOM 1756 C C . PHE D 2 58 ? 10.953 -13.362 -18.618 1.00 56.01 351 PHE D C 1
ATOM 1757 O O . PHE D 2 58 ? 11.771 -13.985 -17.946 1.00 57.42 351 PHE D O 1
ATOM 1765 N N . TYR D 2 59 ? 9.987 -13.951 -19.309 1.00 59.55 352 TYR D N 1
ATOM 1766 C CA . TYR D 2 59 ? 9.645 -15.339 -19.054 1.00 67.49 352 TYR D CA 1
ATOM 1767 C C . TYR D 2 59 ? 10.083 -16.309 -20.136 1.00 69.26 352 TYR D C 1
ATOM 1768 O O . TYR D 2 59 ? 10.083 -15.971 -21.321 1.00 66.87 352 TYR D O 1
ATOM 1777 N N . ASP D 2 60 ? 10.444 -17.520 -19.716 1.00 75.04 353 ASP D N 1
ATOM 1778 C CA . ASP D 2 60 ? 10.923 -18.544 -20.640 1.00 82.64 353 ASP D CA 1
ATOM 1779 C C . ASP D 2 60 ? 12.131 -18.035 -21.414 1.00 77.05 353 ASP D C 1
ATOM 1780 O O . ASP D 2 60 ? 12.212 -18.192 -22.629 1.00 79.19 353 ASP D O 1
ATOM 1785 N N . ALA D 2 61 ? 13.064 -17.421 -20.696 1.00 68.92 354 ALA D N 1
ATOM 1786 C CA . ALA D 2 61 ? 14.237 -16.810 -21.310 1.00 69.48 354 ALA D CA 1
ATOM 1787 C C . ALA D 2 61 ? 14.981 -17.772 -22.216 1.00 79.48 354 ALA D C 1
ATOM 1788 O O . ALA D 2 61 ? 15.319 -17.428 -23.342 1.00 80.83 354 ALA D O 1
ATOM 1790 N N . SER D 2 62 ? 15.238 -18.978 -21.723 1.00 88.01 355 SER D N 1
ATOM 1791 C CA . SER D 2 62 ? 16.028 -19.939 -22.486 1.00 93.06 355 SER D CA 1
ATOM 1792 C C . SER D 2 62 ? 15.269 -20.513 -23.683 1.00 92.38 355 SER D C 1
ATOM 1793 O O . SER D 2 62 ? 15.863 -21.155 -24.547 1.00 96.31 355 SER D O 1
ATOM 1796 N N . SER D 2 63 ? 13.964 -20.263 -23.736 1.00 86.46 356 SER D N 1
ATOM 1797 C CA . SER D 2 63 ? 13.159 -20.620 -24.895 1.00 83.76 356 SER D CA 1
ATOM 1798 C C . SER D 2 63 ? 13.648 -19.881 -26.139 1.00 77.27 356 SER D C 1
ATOM 1799 O O . SER D 2 63 ? 13.351 -20.271 -27.269 1.00 75.06 356 SER D O 1
ATOM 1802 N N . TYR D 2 64 ? 14.404 -18.811 -25.924 1.00 76.24 357 TYR D N 1
ATOM 1803 C CA . TYR D 2 64 ? 14.835 -17.959 -27.021 1.00 75.88 357 TYR D CA 1
ATOM 1804 C C . TYR D 2 64 ? 16.336 -18.051 -27.226 1.00 81.42 357 TYR D C 1
ATOM 1805 O O . TYR D 2 64 ? 16.930 -17.194 -27.881 1.00 78.27 357 TYR D O 1
ATOM 1814 N N . ALA D 2 65 ? 16.948 -19.089 -26.662 1.00 86.80 358 ALA D N 1
ATOM 1815 C CA . ALA D 2 65 ? 18.394 -19.268 -26.780 1.00 85.67 358 ALA D CA 1
ATOM 1816 C C . ALA D 2 65 ? 18.835 -19.215 -28.243 1.00 85.38 358 ALA D C 1
ATOM 1817 O O . ALA D 2 65 ? 18.347 -19.981 -29.076 1.00 88.46 358 ALA D O 1
ATOM 1819 N N . GLY D 2 66 ? 19.756 -18.306 -28.551 1.00 75.81 359 GLY D N 1
ATOM 1820 C CA . GLY D 2 66 ? 20.220 -18.133 -29.912 1.00 70.98 359 GLY D CA 1
ATOM 1821 C C . GLY D 2 66 ? 19.633 -16.904 -30.584 1.00 72.44 359 GLY D C 1
ATOM 1822 O O . GLY D 2 66 ? 20.170 -16.421 -31.580 1.00 72.40 359 GLY D O 1
ATOM 1823 N N . LYS D 2 67 ? 18.534 -16.386 -30.044 1.00 70.34 360 LYS D N 1
ATOM 1824 C CA . LYS D 2 67 ? 17.880 -15.235 -30.650 1.00 67.19 360 LYS D CA 1
ATOM 1825 C C . LYS D 2 67 ? 18.446 -13.951 -30.081 1.00 67.26 360 LYS D C 1
ATOM 1826 O O . LYS D 2 67 ? 19.085 -13.951 -29.031 1.00 62.89 360 LYS D O 1
ATOM 1832 N N . THR D 2 68 ? 18.205 -12.860 -30.797 1.00 69.37 361 THR D N 1
ATOM 1833 C CA . THR D 2 68 ? 18.685 -11.550 -30.411 1.00 59.78 361 THR D CA 1
ATOM 1834 C C . THR D 2 68 ? 17.584 -10.534 -30.602 1.00 56.59 361 THR D C 1
ATOM 1835 O O . THR D 2 68 ? 16.782 -10.635 -31.525 1.00 57.89 361 THR D O 1
ATOM 1839 N N . CYS D 2 69 ? 17.542 -9.563 -29.702 1.00 58.29 362 CYS D N 1
ATOM 1840 C CA . CYS D 2 69 ? 16.686 -8.404 -29.864 1.00 54.71 362 CYS D CA 1
ATOM 1841 C C . CYS D 2 69 ? 17.370 -7.259 -29.174 1.00 53.10 362 CYS D C 1
ATOM 1842 O O . CYS D 2 69 ? 18.031 -7.452 -28.148 1.00 54.11 362 CYS D O 1
ATOM 1845 N N . THR D 2 70 ? 17.220 -6.071 -29.742 1.00 52.22 363 THR D N 1
ATOM 1846 C CA . THR D 2 70 ? 17.771 -4.872 -29.149 1.00 57.98 363 THR D CA 1
ATOM 1847 C C . THR D 2 70 ? 16.690 -3.796 -29.190 1.00 60.91 363 THR D C 1
ATOM 1848 O O . THR D 2 70 ? 16.029 -3.608 -30.209 1.00 63.14 363 THR D O 1
ATOM 1852 N N . LEU D 2 71 ? 16.497 -3.124 -28.059 1.00 57.21 364 LEU D N 1
ATOM 1853 C CA . LEU D 2 71 ? 15.450 -2.117 -27.900 1.00 57.97 364 LEU D CA 1
ATOM 1854 C C . LEU D 2 71 ? 16.048 -0.788 -27.453 1.00 57.60 364 LEU D C 1
ATOM 1855 O O . LEU D 2 71 ? 17.203 -0.713 -27.003 1.00 52.73 364 LEU D O 1
ATOM 1860 N N . ARG D 2 72 ? 15.258 0.265 -27.566 1.00 52.77 365 ARG D N 1
ATOM 1861 C CA . ARG D 2 72 ? 15.623 1.515 -26.932 1.00 55.29 365 ARG D CA 1
ATOM 1862 C C . ARG D 2 72 ? 14.486 2.028 -26.060 1.00 53.35 365 ARG D C 1
ATOM 1863 O O . ARG D 2 72 ? 13.317 1.952 -26.439 1.00 61.17 365 ARG D O 1
ATOM 1871 N N . ILE D 2 73 ? 14.830 2.534 -24.884 1.00 47.79 366 ILE D N 1
ATOM 1872 C CA . ILE D 2 73 ? 13.826 3.046 -23.960 1.00 55.18 366 ILE D CA 1
ATOM 1873 C C . ILE D 2 73 ? 13.911 4.557 -23.831 1.00 63.09 366 ILE D C 1
ATOM 1874 O O . ILE D 2 73 ? 14.898 5.171 -24.243 1.00 63.18 366 ILE D O 1
ATOM 1879 N N . LYS D 2 74 ? 12.854 5.142 -23.271 1.00 60.65 367 LYS D N 1
ATOM 1880 C CA . LYS D 2 74 ? 12.858 6.518 -22.827 1.00 55.34 367 LYS D CA 1
ATOM 1881 C C . LYS D 2 74 ? 12.420 6.469 -21.387 1.00 51.12 367 LYS D C 1
ATOM 1882 O O . LYS D 2 74 ? 11.294 6.074 -21.087 1.00 51.03 367 LYS D O 1
ATOM 1888 N N . LEU D 2 75 ? 13.296 6.888 -20.487 1.00 53.96 368 LEU D N 1
ATOM 1889 C CA . LEU D 2 75 ? 12.992 6.800 -19.070 1.00 51.74 368 LEU D CA 1
ATOM 1890 C C . LEU D 2 75 ? 12.476 8.104 -18.500 1.00 52.05 368 LEU D C 1
ATOM 1891 O O . LEU D 2 75 ? 12.949 9.178 -18.864 1.00 54.60 368 LEU D O 1
ATOM 1896 N N . ALA D 2 76 ? 11.516 8.002 -17.587 1.00 51.32 369 ALA D N 1
ATOM 1897 C CA . ALA D 2 76 ? 11.132 9.137 -16.752 1.00 51.51 369 ALA D CA 1
ATOM 1898 C C . ALA D 2 76 ? 12.105 9.302 -15.591 1.00 54.25 369 ALA D C 1
ATOM 1899 O O . ALA D 2 76 ? 12.721 8.334 -15.150 1.00 54.73 369 ALA D O 1
ATOM 1901 N N . PRO D 2 77 ? 12.222 10.529 -15.066 1.00 61.56 370 PRO D N 1
ATOM 1902 C CA . PRO D 2 77 ? 13.067 10.813 -13.904 1.00 57.58 370 PRO D CA 1
ATOM 1903 C C . PRO D 2 77 ? 12.722 9.948 -12.689 1.00 60.62 370 PRO D C 1
ATOM 1904 O O . PRO D 2 77 ? 13.563 9.797 -11.807 1.00 67.93 370 PRO D O 1
ATOM 1908 N N . ASP D 2 78 ? 11.511 9.401 -12.623 1.00 57.49 371 ASP D N 1
ATOM 1909 C CA . ASP D 2 78 ? 11.160 8.527 -11.501 1.00 57.74 371 ASP D CA 1
ATOM 1910 C C . ASP D 2 78 ? 11.354 7.051 -11.830 1.00 55.86 371 ASP D C 1
ATOM 1911 O O . ASP D 2 78 ? 11.067 6.184 -11.011 1.00 54.61 371 ASP D O 1
ATOM 1916 N N . GLY D 2 79 ? 11.835 6.766 -13.034 1.00 57.98 372 GLY D N 1
ATOM 1917 C CA . GLY D 2 79 ? 12.155 5.399 -13.403 1.00 58.38 372 GLY D CA 1
ATOM 1918 C C . GLY D 2 79 ? 11.039 4.688 -14.143 1.00 57.86 372 GLY D C 1
ATOM 1919 O O . GLY D 2 79 ? 11.150 3.504 -14.460 1.00 62.42 372 GLY D O 1
ATOM 1920 N N . MET D 2 80 ? 9.951 5.400 -14.409 1.00 50.60 373 MET D N 1
ATOM 1921 C CA . MET D 2 80 ? 8.904 4.851 -15.258 1.00 60.67 373 MET D CA 1
ATOM 1922 C C . MET D 2 80 ? 9.325 4.905 -16.718 1.00 62.71 373 MET D C 1
ATOM 1923 O O . MET D 2 80 ? 10.043 5.812 -17.151 1.00 60.59 373 MET D O 1
ATOM 1928 N N . LEU D 2 81 ? 8.855 3.923 -17.470 1.00 57.11 374 LEU D N 1
ATOM 1929 C CA . LEU D 2 81 ? 9.092 3.863 -18.893 1.00 58.13 374 LEU D CA 1
ATOM 1930 C C . LEU D 2 81 ? 8.145 4.830 -19.632 1.00 57.04 374 LEU D C 1
ATOM 1931 O O . LEU D 2 81 ? 6.926 4.725 -19.513 1.00 56.89 374 LEU D O 1
ATOM 1936 N N . LEU D 2 82 ? 8.706 5.775 -20.383 1.00 60.70 375 LEU D N 1
ATOM 1937 C CA . LEU D 2 82 ? 7.897 6.688 -21.186 1.00 66.65 375 LEU D CA 1
ATOM 1938 C C . LEU D 2 82 ? 7.581 6.039 -22.512 1.00 68.14 375 LEU D C 1
ATOM 1939 O O . LEU D 2 82 ? 6.477 6.173 -23.043 1.00 70.16 375 LEU D O 1
ATOM 1944 N N . ASP D 2 83 ? 8.564 5.334 -23.056 1.00 67.80 376 ASP D N 1
ATOM 1945 C CA . ASP D 2 83 ? 8.409 4.755 -24.373 1.00 71.18 376 ASP D CA 1
ATOM 1946 C C . ASP D 2 83 ? 9.471 3.700 -24.593 1.00 65.94 376 ASP D C 1
ATOM 1947 O O . ASP D 2 83 ? 10.533 3.744 -23.981 1.00 65.75 376 ASP D O 1
ATOM 1952 N N . ILE D 2 84 ? 9.171 2.748 -25.466 1.00 66.20 377 ILE D N 1
ATOM 1953 C CA . ILE D 2 84 ? 10.123 1.714 -25.835 1.00 72.29 377 ILE D CA 1
ATOM 1954 C C . ILE D 2 84 ? 9.922 1.302 -27.291 1.00 76.33 377 ILE D C 1
ATOM 1955 O O . ILE D 2 84 ? 8.804 1.032 -27.718 1.00 76.65 377 ILE D O 1
ATOM 1960 N N . LYS D 2 85 ? 11.006 1.274 -28.057 1.00 77.62 378 LYS D N 1
ATOM 1961 C CA . LYS D 2 85 ? 10.923 0.935 -29.474 1.00 79.14 378 LYS D CA 1
ATOM 1962 C C . LYS D 2 85 ? 11.871 -0.215 -29.785 1.00 73.55 378 LYS D C 1
ATOM 1963 O O . LYS D 2 85 ? 12.992 -0.243 -29.305 1.00 74.85 378 LYS D O 1
ATOM 1969 N N . PRO D 2 86 ? 11.412 -1.185 -30.580 1.00 73.46 379 PRO D N 1
ATOM 1970 C CA . PRO D 2 86 ? 12.245 -2.339 -30.919 1.00 68.34 379 PRO D CA 1
ATOM 1971 C C . PRO D 2 86 ? 13.140 -1.925 -32.053 1.00 68.29 379 PRO D C 1
ATOM 1972 O O . PRO D 2 86 ? 12.638 -1.365 -33.021 1.00 75.37 379 PRO D O 1
ATOM 1976 N N . GLU D 2 87 ? 14.434 -2.181 -31.947 1.00 61.85 380 GLU D N 1
ATOM 1977 C CA . GLU D 2 87 ? 15.348 -1.759 -32.992 1.00 67.14 380 GLU D CA 1
ATOM 1978 C C . GLU D 2 87 ? 16.019 -2.952 -33.668 1.00 70.88 380 GLU D C 1
ATOM 1979 O O . GLU D 2 87 ? 17.198 -2.908 -33.986 1.00 79.34 380 GLU D O 1
ATOM 1985 N N . GLY D 2 88 ? 15.258 -4.021 -33.873 1.00 70.01 381 GLY D N 1
ATOM 1986 C CA . GLY D 2 88 ? 15.737 -5.152 -34.643 1.00 70.32 381 GLY D CA 1
ATOM 1987 C C . GLY D 2 88 ? 15.928 -6.440 -33.867 1.00 67.24 381 GLY D C 1
ATOM 1988 O O . GLY D 2 88 ? 16.359 -6.428 -32.717 1.00 61.34 381 GLY D O 1
ATOM 1989 N N . GLY D 2 89 ? 15.610 -7.561 -34.511 1.00 66.33 382 GLY D N 1
ATOM 1990 C CA . GLY D 2 89 ? 15.911 -8.867 -33.958 1.00 59.61 382 GLY D CA 1
ATOM 1991 C C . GLY D 2 89 ? 14.807 -9.864 -34.204 1.00 60.67 382 GLY D C 1
ATOM 1992 O O . GLY D 2 89 ? 13.911 -9.619 -35.005 1.00 67.92 382 GLY D O 1
ATOM 1993 N N . ASP D 2 90 ? 14.877 -10.991 -33.505 1.00 60.64 383 ASP D N 1
ATOM 1994 C CA . ASP D 2 90 ? 13.876 -12.043 -33.627 1.00 68.20 383 ASP D CA 1
ATOM 1995 C C . ASP D 2 90 ? 12.526 -11.576 -33.087 1.00 75.15 383 ASP D C 1
ATOM 1996 O O . ASP D 2 90 ? 12.379 -11.358 -31.891 1.00 80.19 383 ASP D O 1
ATOM 2001 N N . PRO D 2 91 ? 11.537 -11.432 -33.979 1.00 81.72 384 PRO D N 1
ATOM 2002 C CA . PRO D 2 91 ? 10.149 -11.035 -33.705 1.00 83.80 384 PRO D CA 1
ATOM 2003 C C . PRO D 2 91 ? 9.582 -11.605 -32.411 1.00 80.34 384 PRO D C 1
ATOM 2004 O O . PRO D 2 91 ? 8.911 -10.880 -31.681 1.00 75.00 384 PRO D O 1
ATOM 2008 N N . ALA D 2 92 ? 9.839 -12.881 -32.140 1.00 84.67 385 ALA D N 1
ATOM 2009 C CA . ALA D 2 92 ? 9.265 -13.548 -30.971 1.00 84.23 385 ALA D CA 1
ATOM 2010 C C . ALA D 2 92 ? 9.983 -13.154 -29.672 1.00 79.71 385 ALA D C 1
ATOM 2011 O O . ALA D 2 92 ? 9.341 -12.870 -28.667 1.00 83.06 385 ALA D O 1
ATOM 2013 N N . LEU D 2 93 ? 11.311 -13.153 -29.700 1.00 65.96 386 LEU D N 1
ATOM 2014 C CA . LEU D 2 93 ? 12.102 -12.653 -28.585 1.00 65.17 386 LEU D CA 1
ATOM 2015 C C . LEU D 2 93 ? 11.763 -11.185 -28.308 1.00 71.16 386 LEU D C 1
ATOM 2016 O O . LEU D 2 93 ? 11.539 -10.793 -27.157 1.00 70.65 386 LEU D O 1
ATOM 2021 N N . CYS D 2 94 ? 11.710 -10.382 -29.369 1.00 66.87 387 CYS D N 1
ATOM 2022 C CA . CYS D 2 94 ? 11.438 -8.953 -29.247 1.00 53.87 387 CYS D CA 1
ATOM 2023 C C . CYS D 2 94 ? 10.111 -8.660 -28.562 1.00 59.41 387 CYS D C 1
ATOM 2024 O O . CYS D 2 94 ? 10.001 -7.719 -27.783 1.00 66.48 387 CYS D O 1
ATOM 2027 N N . GLN D 2 95 ? 9.101 -9.467 -28.860 1.00 59.38 388 GLN D N 1
ATOM 2028 C CA . GLN D 2 95 ? 7.793 -9.265 -28.274 1.00 64.72 388 GLN D CA 1
ATOM 2029 C C . GLN D 2 95 ? 7.857 -9.522 -26.780 1.00 65.45 388 GLN D C 1
ATOM 2030 O O . GLN D 2 95 ? 7.342 -8.739 -25.982 1.00 64.62 388 GLN D O 1
ATOM 2036 N N . ALA D 2 96 ? 8.495 -10.626 -26.406 1.00 63.10 389 ALA D N 1
ATOM 2037 C CA . ALA D 2 96 ? 8.676 -10.959 -24.997 1.00 59.68 389 ALA D CA 1
ATOM 2038 C C . ALA D 2 96 ? 9.485 -9.877 -24.280 1.00 57.71 389 ALA D C 1
ATOM 2039 O O . ALA D 2 96 ? 9.145 -9.475 -23.169 1.00 63.66 389 ALA D O 1
ATOM 2041 N N . ALA D 2 97 ? 10.556 -9.418 -24.922 1.00 55.85 390 ALA D N 1
ATOM 2042 C CA . ALA D 2 97 ? 11.388 -8.352 -24.378 1.00 55.66 390 ALA D CA 1
ATOM 2043 C C . ALA D 2 97 ? 10.568 -7.088 -24.116 1.00 57.07 390 ALA D C 1
ATOM 2044 O O . ALA D 2 97 ? 10.643 -6.501 -23.034 1.00 60.71 390 ALA D O 1
ATOM 2046 N N . LEU D 2 98 ? 9.788 -6.680 -25.115 1.00 56.65 391 LEU D N 1
ATOM 2047 C CA . LEU D 2 98 ? 8.876 -5.544 -24.989 1.00 60.23 391 LEU D CA 1
ATOM 2048 C C . LEU D 2 98 ? 7.964 -5.659 -23.771 1.00 57.83 391 LEU D C 1
ATOM 2049 O O . LEU D 2 98 ? 7.763 -4.692 -23.036 1.00 63.20 391 LEU D O 1
ATOM 2054 N N . ALA D 2 99 ? 7.405 -6.846 -23.573 1.00 54.32 392 ALA D N 1
ATOM 2055 C CA . ALA D 2 99 ? 6.503 -7.099 -22.455 1.00 53.76 392 ALA D CA 1
ATOM 2056 C C . ALA D 2 99 ? 7.261 -7.010 -21.140 1.00 53.45 392 ALA D C 1
ATOM 2057 O O . ALA D 2 99 ? 6.847 -6.308 -20.209 1.00 50.60 392 ALA D O 1
ATOM 2059 N N . ALA D 2 100 ? 8.379 -7.727 -21.072 1.00 47.08 393 ALA D N 1
ATOM 2060 C CA . ALA D 2 100 ? 9.236 -7.654 -19.901 1.00 51.50 393 ALA D CA 1
ATOM 2061 C C . ALA D 2 100 ? 9.426 -6.203 -19.487 1.00 51.89 393 ALA D C 1
ATOM 2062 O O . ALA D 2 100 ? 9.080 -5.825 -18.371 1.00 57.76 393 ALA D O 1
ATOM 2064 N N . ALA D 2 101 ? 9.944 -5.390 -20.403 1.00 49.55 394 ALA D N 1
ATOM 2065 C CA . ALA D 2 101 ? 10.318 -4.011 -20.088 1.00 50.91 394 ALA D CA 1
ATOM 2066 C C . ALA D 2 101 ? 9.133 -3.165 -19.675 1.00 53.98 394 ALA D C 1
ATOM 2067 O O . ALA D 2 101 ? 9.227 -2.383 -18.728 1.00 52.77 394 ALA D O 1
ATOM 2069 N N . LYS D 2 102 ? 8.020 -3.310 -20.388 1.00 50.54 395 LYS D N 1
ATOM 2070 C CA . LYS D 2 102 ? 6.838 -2.518 -20.070 1.00 58.84 395 LYS D CA 1
ATOM 2071 C C . LYS D 2 102 ? 6.361 -2.842 -18.659 1.00 60.55 395 LYS D C 1
ATOM 2072 O O . LYS D 2 102 ? 5.920 -1.958 -17.931 1.00 61.26 395 LYS D O 1
ATOM 2078 N N . LEU D 2 103 ? 6.480 -4.109 -18.273 1.00 62.95 396 LEU D N 1
ATOM 2079 C CA . LEU D 2 103 ? 6.020 -4.557 -16.963 1.00 61.71 396 LEU D CA 1
ATOM 2080 C C . LEU D 2 103 ? 7.046 -4.291 -15.866 1.00 59.71 396 LEU D C 1
ATOM 2081 O O . LEU D 2 103 ? 6.689 -4.115 -14.701 1.00 61.16 396 LEU D O 1
ATOM 2086 N N . ALA D 2 104 ? 8.320 -4.261 -16.240 1.00 54.64 397 ALA D N 1
ATOM 2087 C CA . ALA D 2 104 ? 9.386 -4.094 -15.259 1.00 51.60 397 ALA D CA 1
ATOM 2088 C C . ALA D 2 104 ? 9.091 -2.931 -14.312 1.00 54.61 397 ALA D C 1
ATOM 2089 O O . ALA D 2 104 ? 8.536 -1.912 -14.727 1.00 49.30 397 ALA D O 1
ATOM 2091 N N . LYS D 2 105 ? 9.428 -3.097 -13.035 1.00 56.43 398 LYS D N 1
ATOM 2092 C CA . LYS D 2 105 ? 9.298 -2.003 -12.068 1.00 56.96 398 LYS D CA 1
ATOM 2093 C C . LYS D 2 105 ? 10.672 -1.415 -11.827 1.00 52.43 398 LYS D C 1
ATOM 2094 O O . LYS D 2 105 ? 11.370 -1.794 -10.888 1.00 56.51 398 LYS D O 1
ATOM 2100 N N . ILE D 2 106 ? 11.055 -0.498 -12.698 1.00 47.19 399 ILE D N 1
ATOM 2101 C CA . ILE D 2 106 ? 12.356 0.148 -12.631 1.00 47.28 399 ILE D CA 1
ATOM 2102 C C . ILE D 2 106 ? 12.298 1.224 -11.569 1.00 47.13 399 ILE D C 1
ATOM 2103 O O . ILE D 2 106 ? 11.447 2.105 -11.624 1.00 45.67 399 ILE D O 1
ATOM 2108 N N . PRO D 2 107 ? 13.208 1.167 -10.594 1.00 46.33 400 PRO D N 1
ATOM 2109 C CA . PRO D 2 107 ? 13.157 2.149 -9.508 1.00 42.59 400 PRO D CA 1
ATOM 2110 C C . PRO D 2 107 ? 13.628 3.512 -9.997 1.00 54.65 400 PRO D C 1
ATOM 2111 O O . PRO D 2 107 ? 14.169 3.616 -11.106 1.00 57.95 400 PRO D O 1
ATOM 2115 N N . LYS D 2 108 ? 13.428 4.538 -9.175 1.00 53.39 401 LYS D N 1
ATOM 2116 C CA . LYS D 2 108 ? 13.955 5.868 -9.445 1.00 58.30 401 LYS D CA 1
ATOM 2117 C C . LYS D 2 108 ? 15.488 5.867 -9.432 1.00 54.85 401 LYS D C 1
ATOM 2118 O O . LYS D 2 108 ? 16.094 5.216 -8.588 1.00 52.37 401 LYS D O 1
ATOM 2124 N N . PRO D 2 109 ? 16.125 6.602 -10.361 1.00 51.59 402 PRO D N 1
ATOM 2125 C CA . PRO D 2 109 ? 17.592 6.666 -10.330 1.00 52.05 402 PRO D CA 1
ATOM 2126 C C . PRO D 2 109 ? 18.090 7.242 -9.011 1.00 52.25 402 PRO D C 1
ATOM 2127 O O . PRO D 2 109 ? 17.393 8.066 -8.429 1.00 56.16 402 PRO D O 1
ATOM 2131 N N . PRO D 2 110 ? 19.280 6.805 -8.553 1.00 51.58 403 PRO D N 1
ATOM 2132 C CA . PRO D 2 110 ? 19.937 7.308 -7.340 1.00 48.39 403 PRO D CA 1
ATOM 2133 C C . PRO D 2 110 ? 20.084 8.821 -7.365 1.00 56.64 403 PRO D C 1
ATOM 2134 O O . PRO D 2 110 ? 20.202 9.451 -6.318 1.00 59.88 403 PRO D O 1
ATOM 2138 N N . SER D 2 111 ? 20.108 9.395 -8.560 1.00 62.42 404 SER D N 1
ATOM 2139 C CA . SER D 2 111 ? 20.290 10.832 -8.715 1.00 57.56 404 SER D CA 1
ATOM 2140 C C . SER D 2 111 ? 20.034 11.213 -10.153 1.00 63.46 404 SER D C 1
ATOM 2141 O O . SER D 2 111 ? 19.973 10.345 -11.034 1.00 63.76 404 SER D O 1
ATOM 2144 N N . GLN D 2 112 ? 19.911 12.515 -10.388 1.00 69.74 405 GLN D N 1
ATOM 2145 C CA . GLN D 2 112 ? 19.649 13.052 -11.718 1.00 72.29 405 GLN D CA 1
ATOM 2146 C C . GLN D 2 112 ? 20.807 12.744 -12.641 1.00 67.35 405 GLN D C 1
ATOM 2147 O O . GLN D 2 112 ? 20.615 12.495 -13.829 1.00 70.18 405 GLN D O 1
ATOM 2153 N N . ALA D 2 113 ? 22.017 12.761 -12.096 1.00 60.42 406 ALA D N 1
ATOM 2154 C CA . ALA D 2 113 ? 23.185 12.426 -12.898 1.00 57.94 406 ALA D CA 1
ATOM 2155 C C . ALA D 2 113 ? 23.004 11.060 -13.535 1.00 54.74 406 ALA D C 1
ATOM 2156 O O . ALA D 2 113 ? 23.122 10.918 -14.748 1.00 57.60 406 ALA D O 1
ATOM 2158 N N . VAL D 2 114 ? 22.719 10.060 -12.708 1.00 57.25 407 VAL D N 1
ATOM 2159 C CA . VAL D 2 114 ? 22.536 8.690 -13.187 1.00 53.65 407 VAL D CA 1
ATOM 2160 C C . VAL D 2 114 ? 21.354 8.608 -14.147 1.00 51.93 407 VAL D C 1
ATOM 2161 O O . VAL D 2 114 ? 21.404 7.877 -15.134 1.00 56.07 407 VAL D O 1
ATOM 2165 N N . TYR D 2 115 ? 20.295 9.362 -13.853 1.00 48.08 408 TYR D N 1
ATOM 2166 C CA . TYR D 2 115 ? 19.132 9.422 -14.734 1.00 57.00 408 TYR D CA 1
ATOM 2167 C C . TYR D 2 115 ? 19.537 9.783 -16.160 1.00 54.12 408 TYR D C 1
ATOM 2168 O O . TYR D 2 115 ? 19.220 9.076 -17.118 1.00 53.47 408 TYR D O 1
ATOM 2177 N N . GLU D 2 116 ? 20.234 10.903 -16.282 1.00 48.62 409 GLU D N 1
ATOM 2178 C CA . GLU D 2 116 ? 20.753 11.359 -17.559 1.00 54.55 409 GLU D CA 1
ATOM 2179 C C . GLU D 2 116 ? 21.513 10.263 -18.318 1.00 56.25 409 GLU D C 1
ATOM 2180 O O . GLU D 2 116 ? 21.349 10.118 -19.526 1.00 59.78 409 GLU D O 1
ATOM 2186 N N . VAL D 2 117 ? 22.330 9.483 -17.613 1.00 53.18 410 VAL D N 1
ATOM 2187 C CA . VAL D 2 117 ? 23.067 8.399 -18.259 1.00 50.61 410 VAL D CA 1
ATOM 2188 C C . VAL D 2 117 ? 22.140 7.403 -18.957 1.00 50.04 410 VAL D C 1
ATOM 2189 O O . VAL D 2 117 ? 22.467 6.885 -20.020 1.00 52.28 410 VAL D O 1
ATOM 2193 N N . PHE D 2 118 ? 20.974 7.156 -18.375 1.00 46.67 411 PHE D N 1
ATOM 2194 C CA . PHE D 2 118 ? 20.107 6.098 -18.879 1.00 49.77 411 PHE D CA 1
ATOM 2195 C C . PHE D 2 118 ? 18.804 6.578 -19.506 1.00 52.21 411 PHE D C 1
ATOM 2196 O O . PHE D 2 118 ? 17.976 5.774 -19.921 1.00 52.45 411 PHE D O 1
ATOM 2204 N N . LYS D 2 119 ? 18.643 7.891 -19.591 1.00 62.18 412 LYS D N 1
ATOM 2205 C CA . LYS D 2 119 ? 17.462 8.513 -20.197 1.00 66.79 412 LYS D CA 1
ATOM 2206 C C . LYS D 2 119 ? 16.992 7.821 -21.483 1.00 60.94 412 LYS D C 1
ATOM 2207 O O . LYS D 2 119 ? 15.788 7.683 -21.717 1.00 58.92 412 LYS D O 1
ATOM 2213 N N . ASN D 2 120 ? 17.951 7.398 -22.309 1.00 54.60 413 ASN D N 1
ATOM 2214 C CA . ASN D 2 120 ? 17.670 6.807 -23.611 1.00 50.42 413 ASN D CA 1
ATOM 2215 C C . ASN D 2 120 ? 18.407 5.494 -23.844 1.00 54.89 413 ASN D C 1
ATOM 2216 O O . ASN D 2 120 ? 18.830 5.195 -24.962 1.00 59.54 413 ASN D O 1
ATOM 2221 N N . ALA D 2 121 ? 18.543 4.712 -22.780 1.00 49.45 414 ALA D N 1
ATOM 2222 C CA . ALA D 2 121 ? 19.303 3.472 -22.802 1.00 41.66 414 ALA D CA 1
ATOM 2223 C C . ALA D 2 121 ? 18.831 2.493 -23.856 1.00 48.23 414 ALA D C 1
ATOM 2224 O O . ALA D 2 121 ? 17.636 2.227 -23.981 1.00 53.16 414 ALA D O 1
ATOM 2226 N N . PRO D 2 122 ? 19.782 1.925 -24.599 1.00 41.79 415 PRO D N 1
ATOM 2227 C CA . PRO D 2 122 ? 19.514 0.758 -25.431 1.00 40.51 415 PRO D CA 1
ATOM 2228 C C . PRO D 2 122 ? 19.503 -0.491 -24.553 1.00 45.73 415 PRO D C 1
ATOM 2229 O O . PRO D 2 122 ? 20.287 -0.552 -23.606 1.00 50.95 415 PRO D O 1
ATOM 2233 N N . LEU D 2 123 ? 18.633 -1.457 -24.848 1.00 45.59 416 LEU D N 1
ATOM 2234 C CA . LEU D 2 123 ? 18.632 -2.745 -24.144 1.00 49.13 416 LEU D CA 1
ATOM 2235 C C . LEU D 2 123 ? 18.896 -3.885 -25.117 1.00 51.98 416 LEU D C 1
ATOM 2236 O O . LEU D 2 123 ? 18.372 -3.885 -26.226 1.00 50.14 416 LEU D O 1
ATOM 2241 N N . ASP D 2 124 ? 19.697 -4.858 -24.694 1.00 51.56 417 ASP D N 1
ATOM 2242 C CA . ASP D 2 124 ? 19.975 -6.044 -25.498 1.00 48.15 417 ASP D CA 1
ATOM 2243 C C . ASP D 2 124 ? 19.413 -7.269 -24.803 1.00 51.29 417 ASP D C 1
ATOM 2244 O O . ASP D 2 124 ? 19.655 -7.493 -23.618 1.00 49.05 417 ASP D O 1
ATOM 2249 N N . PHE D 2 125 ? 18.665 -8.070 -25.544 1.00 49.30 418 PHE D N 1
ATOM 2250 C CA . PHE D 2 125 ? 18.243 -9.357 -25.042 1.00 46.85 418 PHE D CA 1
ATOM 2251 C C . PHE D 2 125 ? 18.928 -10.431 -25.862 1.00 55.50 418 PHE D C 1
ATOM 2252 O O . PHE D 2 125 ? 18.671 -10.577 -27.061 1.00 63.56 418 PHE D O 1
ATOM 2260 N N . LYS D 2 126 ? 19.822 -11.165 -25.216 1.00 53.68 419 LYS D N 1
ATOM 2261 C CA . LYS D 2 126 ? 20.557 -12.227 -25.875 1.00 49.18 419 LYS D CA 1
ATOM 2262 C C . LYS D 2 126 ? 20.618 -13.410 -24.928 1.00 52.17 419 LYS D C 1
ATOM 2263 O O . LYS D 2 126 ? 21.617 -13.622 -24.254 1.00 56.01 419 LYS D O 1
ATOM 2269 N N . PRO D 2 127 ? 19.525 -14.172 -24.858 1.00 54.78 420 PRO D N 1
ATOM 2270 C CA . PRO D 2 127 ? 19.396 -15.287 -23.912 1.00 55.54 420 PRO D CA 1
ATOM 2271 C C . PRO D 2 127 ? 20.356 -16.419 -24.235 1.00 64.33 420 PRO D C 1
ATOM 2272 O O . PRO D 2 127 ? 20.714 -16.613 -25.398 1.00 62.10 420 PRO D O 1
ATOM 2276 N N . ALA D 2 128 ? 20.759 -17.155 -23.203 1.00 76.89 421 ALA D N 1
ATOM 2277 C CA . ALA D 2 128 ? 21.683 -18.273 -23.356 1.00 86.65 421 ALA D CA 1
ATOM 2278 C C . ALA D 2 128 ? 21.059 -19.581 -22.881 1.00 87.17 421 ALA D C 1
ATOM 2279 O O . ALA D 2 128 ? 20.469 -19.639 -21.803 1.00 86.99 421 ALA D O 1
#

CATH classification: 2.30.27.10

Secondary structure (DSSP, 8-state):
--HHHHHTSPPEEEEEES-EEETTEEEEEETTEEEEEEEEEEEETTTTEEEEEEEEEEE--/-HHHHHHHHHHHHHHHHTT---GGGGTT--EEEEEEE-TTS-EEEEEEEEE-HHHHHHHHHHHHH--PPPPSSHHHHHHHTT-EEEEE--/--HHHHHTSPPEEEEESS-EEETTEEEEEETTEEEEEEEEEEEETTTTEEEEEEEEEEE--/-HHHHHHHHHHHHHHHHTT--SGGGGTT--EEEEEEE-TTS-EEEEEEEEE-HHHHHHHHHHHHH--PPPPSSHHHHHHHTT-EEEEE--

Organism: Escherichia phage If1 (NCBI:txid10868)

Nearest PDB structures (foldseek):
  2x9b-assembly2_B  TM=9.988E-01  e=3.973E-10  Escherichia phage If1
  2g3p-assembly1_B  TM=9.477E-01  e=2.745E-05  Enterobacteria phage fd
  1g3p-assembly1_A  TM=9.534E-01  e=3.822E-05  Inovirus M13
  3dgs-assembly2_B  TM=8.983E-01  e=6.369E-04  Enterobacteria phage fd
  3knq-assembly2_B  TM=9.183E-01  e=1.379E-03  Enterobacteria phage fd

Sequence (302 aa):
TTDAECLSKPAFDGTLSNVWKEGDSRYANFENCIYELSGIGIGYDNDTSWNGHWTPVRAADSGADINNYAGQIKSAIESKFYDASSYAGKTCTLRIKLAPDGMLLDIKPEGGDPALCQAALAAAKLAKIPKPPSQAVYEVFKNAPLDFKPATTDAECLSKPAFDGTLSNVWKEGDSRYANFENCIYELSGIGIGYDNDTSWNGHWTPVRAADSGADINNYAGQIKSAIESKFYDASSYAGKTCTLRIKLAPDGMLLDIKPEGGDPALCQAALAAAKLAKIPKPPSQAVYEVFKNAPLDFKP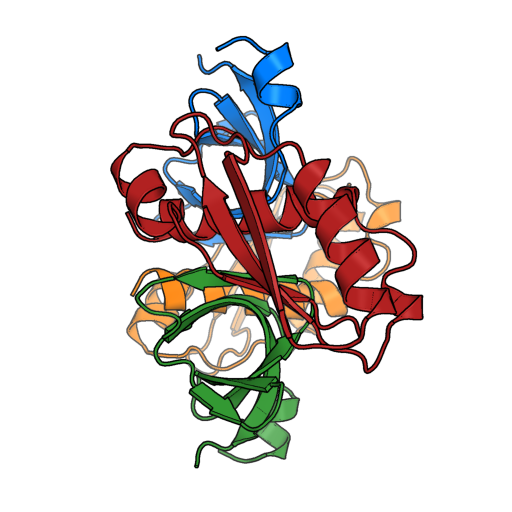A

InterPro domains:
  IPR008021 Attachment protein G3P, N-terminal [PF05357] (1-61)
  IPR036200 Attachment protein G3P, N-terminal domain superfamily [SSF50176] (18-85)

Solvent-accessible surface area: 13387 Å² total; per-residue (Å²): 89,79,75,72,94,0,108,83,34,17,25,5,55,2,11,10,5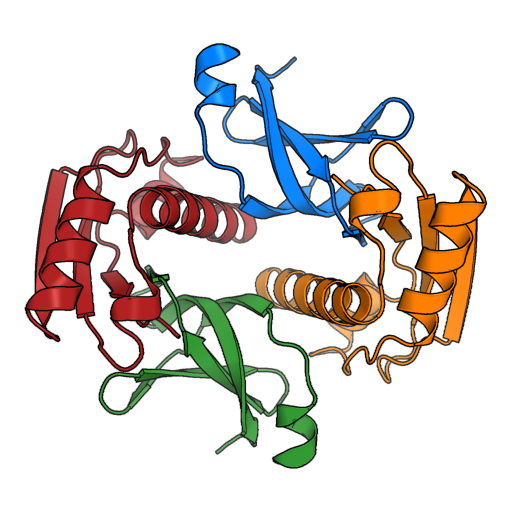8,122,10,82,103,75,71,84,14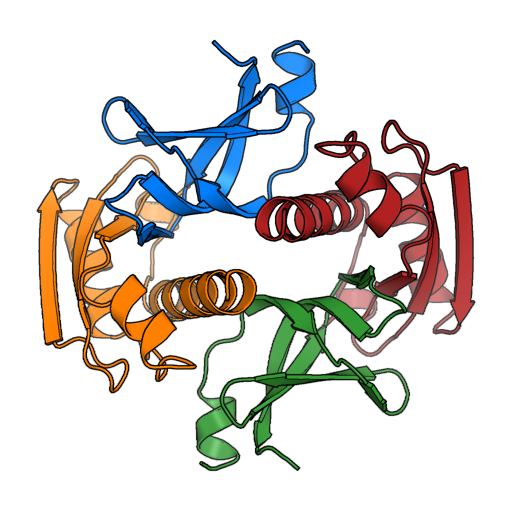,16,32,0,88,16,20,94,0,1,0,35,4,25,27,6,0,0,0,22,76,144,43,57,3,0,3,0,74,0,51,4,48,86,22,41,168,96,56,47,44,30,13,2,0,0,7,0,0,25,31,5,0,84,72,71,18,162,90,37,89,76,44,55,67,97,15,0,13,0,53,1,57,1,11,73,93,1,124,43,119,74,34,86,72,76,42,49,41,109,52,0,13,133,22,0,52,36,0,1,138,96,16,142,17,12,133,9,40,48,111,67,2,20,94,46,0,90,62,3,3,0,3,0,49,13,105,102,73,76,71,90,0,107,52,32,17,26,5,52,2,10,9,59,120,10,84,100,74,71,87,14,17,29,0,92,15,18,93,0,1,0,31,4,25,26,7,0,0,0,29,90,138,45,47,6,0,3,0,71,0,54,5,49,75,20,44,164,90,59,51,42,31,16,1,0,0,7,0,0,28,32,7,0,89,72,67,19,138,111,41,81,76,42,58,72,95,23,0,16,0,54,0,54,2,6,80,69,1,118,44,117,61,21,117,72,91,41,44,42,110,57,0,12,117,22,0,32,45,0,1,147,104,13,155,16,11,114,7,36,48,113,64,1,14,90,50,0,92,67,2,4,0,8,1,55,12,106